Protein AF-A0A9P6X8X9-F1 (afdb_monomer_lite)

Secondary structure (DSSP, 8-state):
-PPP----------HHHHTEE---HHHHHHHT-SSPBPTTSSBPEEEEETTTEEEEE-THHHHHHH-TT----EE---EEEHHHHHHHHHHHHHSTTPPEETT-HHHHH-HHHHHHHHHHTT---SS----SS--B-TTSSB-EEEEETTEEEEE-TTSS-TT-SSPP--EEEGGG--EEPPSS-SS-EE-HHHHHHHHHHHHHHHGGGS-------------------------------TTSSHHHHTTS--

Sequence (254 aa):
MCHYLNIAQYKKYSLSERNTHKPTKVELDLALSQPALCFCKKPAHVAFTHEYGPILECGNYQMEAEDPTLQINYICGFHMHMHSWGKLKAKLMEKKGVRIATDHRELRACPLYNLSFCAMFSVTNIYAKRSLTVPTCFCKRPVILKDQGGTLEFVCMNCDVEGAKPKCSWNLPVAEVAFPRPVTRLHRLVSLEEYLKVKQDKLNYIKPQTVLTPSIDIQRNDSQMIFDSSDSRSSEAVLTNDMFIEEQNSELTK

Radius of gyration: 25.53 Å; chains: 1; bounding box: 77×74×59 Å

Organism: Rhizopus oryzae (NCBI:txid64495)

pLDDT: mean 78.87, std 22.02, range [33.0, 97.31]

Structure (mmCIF, N/CA/C/O backbone):
data_AF-A0A9P6X8X9-F1
#
_entry.id   AF-A0A9P6X8X9-F1
#
loop_
_atom_site.group_PDB
_atom_site.id
_atom_site.type_symbol
_atom_site.label_atom_id
_atom_site.label_alt_id
_atom_site.label_comp_id
_atom_site.label_asym_id
_atom_site.label_entity_id
_atom_site.label_seq_id
_atom_site.pdbx_PDB_ins_code
_atom_site.Cartn_x
_atom_site.Cartn_y
_atom_site.Cartn_z
_atom_site.occupancy
_atom_site.B_iso_or_equiv
_atom_site.auth_seq_id
_atom_site.auth_comp_id
_atom_site.auth_asym_id
_atom_site.auth_atom_id
_atom_site.pdbx_PDB_model_num
ATOM 1 N N . MET A 1 1 ? 1.350 -50.224 -26.458 1.00 37.22 1 MET A N 1
ATOM 2 C CA . MET A 1 1 ? 1.363 -50.424 -24.993 1.00 37.22 1 MET A CA 1
ATOM 3 C C . MET A 1 1 ? 1.218 -49.065 -24.329 1.00 37.22 1 MET A C 1
ATOM 5 O O . MET A 1 1 ? 2.171 -48.301 -24.304 1.00 37.22 1 MET A O 1
ATOM 9 N N . CYS A 1 2 ? 0.005 -48.728 -23.890 1.00 33.00 2 CYS A N 1
ATOM 10 C CA . CYS A 1 2 ? -0.280 -47.519 -23.118 1.00 33.00 2 CYS A CA 1
ATOM 11 C C . CYS A 1 2 ? -0.038 -47.816 -21.636 1.00 33.00 2 CYS A C 1
ATOM 13 O O . CYS A 1 2 ? -0.720 -48.670 -21.073 1.00 33.00 2 CYS A O 1
ATOM 15 N N . HIS A 1 3 ? 0.912 -47.121 -21.011 1.00 35.62 3 HIS A N 1
ATOM 16 C CA . HIS A 1 3 ? 1.081 -47.172 -19.563 1.00 35.62 3 HIS A CA 1
ATOM 17 C C . HIS A 1 3 ? 0.108 -46.206 -18.885 1.00 35.62 3 HIS A C 1
ATOM 19 O O . HIS A 1 3 ? 0.148 -44.993 -19.084 1.00 35.62 3 HIS A O 1
ATOM 25 N N . TYR A 1 4 ? -0.780 -46.801 -18.097 1.00 38.34 4 TYR A N 1
ATOM 26 C CA . TYR A 1 4 ? -1.679 -46.160 -17.153 1.00 38.34 4 TYR A CA 1
ATOM 27 C C . TYR A 1 4 ? -0.916 -45.711 -15.889 1.00 38.34 4 TYR A C 1
ATOM 29 O O . TYR A 1 4 ? -0.078 -46.444 -15.373 1.00 38.34 4 TYR A O 1
ATOM 37 N N . LEU A 1 5 ? -1.347 -44.556 -15.371 1.00 39.09 5 LEU A N 1
ATOM 38 C CA . LEU A 1 5 ? -1.442 -44.163 -13.956 1.00 39.09 5 LEU A CA 1
ATOM 39 C C . LEU A 1 5 ? -0.160 -43.853 -13.171 1.00 39.09 5 LEU A C 1
ATOM 41 O O . LEU A 1 5 ? 0.535 -44.729 -12.672 1.00 39.09 5 LEU A O 1
ATOM 45 N N . ASN A 1 6 ? -0.021 -42.567 -12.847 1.00 35.22 6 ASN A N 1
ATOM 46 C CA . ASN A 1 6 ? 0.408 -42.154 -11.516 1.00 35.22 6 ASN A CA 1
ATOM 47 C C . ASN A 1 6 ? -0.589 -41.098 -11.007 1.00 35.22 6 ASN A C 1
ATOM 49 O O . ASN A 1 6 ? -0.484 -39.912 -11.314 1.00 35.22 6 ASN A O 1
ATOM 53 N N . ILE A 1 7 ? -1.634 -41.552 -10.305 1.00 40.59 7 ILE A N 1
ATOM 54 C CA . ILE A 1 7 ? -2.574 -40.672 -9.602 1.00 40.59 7 ILE A CA 1
ATOM 55 C C . ILE A 1 7 ? -1.843 -40.168 -8.361 1.00 40.59 7 ILE A C 1
ATOM 57 O O . ILE A 1 7 ? -1.703 -40.880 -7.367 1.00 40.59 7 ILE A O 1
ATOM 61 N N . ALA A 1 8 ? -1.355 -38.933 -8.438 1.00 42.81 8 ALA A N 1
ATOM 62 C CA . ALA A 1 8 ? -0.819 -38.224 -7.292 1.00 42.81 8 ALA A CA 1
ATOM 63 C C . ALA A 1 8 ? -1.906 -38.100 -6.212 1.00 42.81 8 ALA A C 1
ATOM 65 O 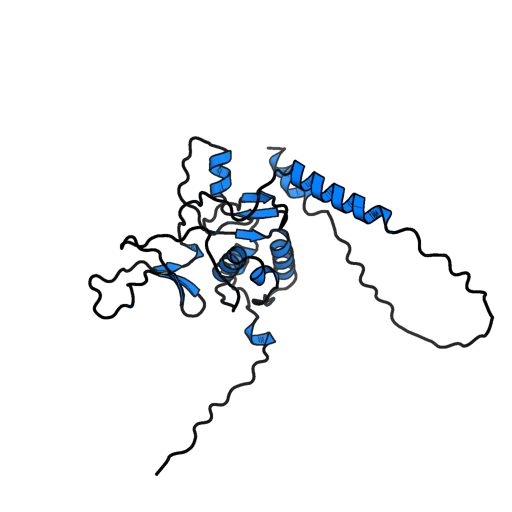O . ALA A 1 8 ? -3.016 -37.626 -6.466 1.00 42.81 8 ALA A O 1
ATOM 66 N N . GLN A 1 9 ? -1.569 -38.526 -4.995 1.00 37.47 9 GLN A N 1
ATOM 67 C CA . GLN A 1 9 ? -2.358 -38.311 -3.788 1.00 37.47 9 GLN A CA 1
ATOM 68 C C . GLN A 1 9 ? -2.534 -36.805 -3.540 1.00 37.47 9 GLN A C 1
ATOM 70 O O . GLN A 1 9 ? -1.728 -36.165 -2.864 1.00 37.47 9 GLN A O 1
ATOM 75 N N . TYR A 1 10 ? -3.611 -36.218 -4.060 1.00 42.66 10 TYR A N 1
ATOM 76 C CA . TYR A 1 10 ? -4.051 -34.892 -3.643 1.00 42.66 10 TYR A CA 1
ATOM 77 C C . TYR A 1 10 ? -4.574 -34.987 -2.206 1.00 42.66 10 TYR A C 1
ATOM 79 O O . TYR A 1 10 ? -5.730 -35.343 -1.968 1.00 42.66 10 TYR A O 1
ATOM 87 N N . LYS A 1 11 ? -3.723 -34.656 -1.227 1.00 45.41 11 LYS A N 1
ATOM 88 C CA . LYS A 1 11 ? -4.176 -34.321 0.128 1.00 45.41 11 LYS A CA 1
ATOM 89 C C . LYS A 1 11 ? -5.239 -33.226 0.006 1.00 45.41 11 LYS A C 1
ATOM 91 O O . LYS A 1 11 ? -4.939 -32.100 -0.394 1.00 45.41 11 LYS A O 1
ATOM 96 N N . LYS A 1 12 ? -6.492 -33.556 0.336 1.00 39.53 12 LYS A N 1
ATOM 97 C CA . LYS A 1 12 ? -7.589 -32.593 0.495 1.00 39.53 12 LYS A CA 1
ATOM 98 C C . LYS A 1 12 ? -7.304 -31.718 1.720 1.00 39.53 12 LYS A C 1
ATOM 100 O O . LYS A 1 12 ? -7.873 -31.932 2.781 1.00 39.53 12 LYS A O 1
ATOM 105 N N . TYR A 1 13 ? -6.424 -30.733 1.574 1.00 43.91 13 TYR A N 1
ATOM 106 C CA . TYR A 1 13 ? -6.390 -29.598 2.491 1.00 43.91 13 TYR A CA 1
ATOM 107 C C . TYR A 1 13 ? -7.695 -28.824 2.316 1.00 43.91 13 TYR A C 1
ATOM 109 O O . TYR A 1 13 ? -8.072 -28.497 1.175 1.00 43.91 13 TYR A O 1
ATOM 117 N N . SER A 1 14 ? -8.391 -28.566 3.424 1.00 49.91 14 SER A N 1
ATOM 118 C CA . SER A 1 14 ? -9.616 -27.771 3.407 1.00 49.91 14 SER A CA 1
ATOM 119 C C . SER A 1 14 ? -9.305 -26.389 2.818 1.00 49.91 14 SER A C 1
ATOM 121 O O . SER A 1 14 ? -8.206 -25.853 2.980 1.00 49.91 14 SER A O 1
ATOM 123 N N . LEU A 1 15 ? -10.254 -25.802 2.085 1.00 53.38 15 LEU A N 1
ATOM 124 C CA . LEU A 1 15 ? -10.092 -24.456 1.515 1.00 53.38 15 LEU A CA 1
ATOM 125 C C . LEU A 1 15 ? -9.739 -23.414 2.596 1.00 53.38 15 LEU A C 1
ATOM 127 O O . LEU A 1 15 ? -9.005 -22.473 2.312 1.00 53.38 15 LEU A O 1
ATOM 131 N N . SER A 1 16 ? -10.178 -23.628 3.843 1.00 52.34 16 SER A N 1
ATOM 132 C CA . SER A 1 16 ? -9.876 -22.746 4.974 1.00 52.34 16 SER A CA 1
ATOM 133 C C . SER A 1 16 ? -8.418 -22.811 5.438 1.00 52.34 16 SER A C 1
ATOM 135 O O . SER A 1 16 ? -7.910 -21.826 5.962 1.00 52.34 16 SER A O 1
ATOM 137 N N . GLU A 1 17 ? -7.711 -23.930 5.251 1.00 55.72 17 GLU A N 1
ATOM 138 C CA . GLU A 1 17 ? -6.287 -24.018 5.608 1.00 55.72 17 GLU A CA 1
ATOM 139 C C . GLU A 1 17 ? -5.384 -23.318 4.585 1.00 55.72 17 GLU A C 1
ATOM 141 O O . GLU A 1 17 ? -4.333 -22.799 4.959 1.00 55.72 17 GLU A O 1
ATOM 146 N N . ARG A 1 18 ? -5.814 -23.230 3.317 1.00 64.81 18 ARG A N 1
ATOM 147 C CA . ARG A 1 18 ? -5.045 -22.581 2.236 1.00 64.81 18 ARG A CA 1
ATOM 148 C C . ARG A 1 18 ? -5.017 -21.057 2.340 1.00 64.81 18 ARG A C 1
ATOM 150 O O . ARG A 1 18 ? -4.060 -20.442 1.888 1.00 64.81 18 ARG A O 1
ATOM 157 N N . ASN A 1 19 ? -6.033 -20.459 2.959 1.00 81.31 19 ASN A N 1
ATOM 158 C CA . ASN A 1 19 ? -6.214 -19.004 2.998 1.00 81.31 19 ASN A CA 1
ATOM 159 C C . ASN A 1 19 ? -5.788 -18.384 4.332 1.00 81.31 19 ASN A C 1
ATOM 161 O O . ASN A 1 19 ? -6.298 -17.336 4.729 1.00 81.31 19 ASN A O 1
ATOM 165 N N . THR A 1 20 ? -4.898 -19.045 5.075 1.00 88.81 20 THR A N 1
ATOM 166 C CA . THR A 1 20 ? -4.457 -18.524 6.368 1.00 88.81 20 THR A CA 1
ATOM 167 C C . THR A 1 20 ? -2.947 -18.537 6.516 1.00 88.81 20 THR A C 1
ATOM 169 O O . THR A 1 20 ? -2.297 -19.561 6.311 1.00 88.81 20 THR A O 1
ATOM 172 N N . HIS A 1 21 ? -2.398 -17.405 6.947 1.00 92.06 21 HIS A N 1
ATOM 173 C CA . HIS A 1 21 ? -0.967 -17.212 7.167 1.00 92.06 21 HIS A CA 1
ATOM 174 C C . HIS A 1 21 ? -0.660 -17.078 8.648 1.00 92.06 21 HIS A C 1
ATOM 176 O O . HIS A 1 21 ? -1.441 -16.477 9.382 1.00 92.06 21 HIS A O 1
ATOM 182 N N . LYS A 1 22 ? 0.466 -17.627 9.097 1.00 93.44 22 LYS A N 1
ATOM 183 C CA . LYS A 1 22 ? 0.961 -17.420 10.459 1.00 93.44 22 LYS A CA 1
ATOM 184 C C . LYS A 1 22 ? 2.093 -16.393 10.386 1.00 93.44 22 LYS A C 1
ATOM 186 O O . LYS A 1 22 ? 3.165 -16.768 9.914 1.00 93.44 22 LYS A O 1
ATOM 191 N N . PRO A 1 23 ? 1.882 -15.152 10.863 1.00 93.62 23 PRO A N 1
ATOM 192 C CA . PRO A 1 23 ? 2.897 -14.115 10.766 1.00 93.62 23 PRO A CA 1
ATOM 193 C C . PRO A 1 23 ? 4.206 -14.506 11.452 1.00 93.62 23 PRO A C 1
ATOM 195 O O . PRO A 1 23 ? 4.204 -15.099 12.539 1.00 93.62 23 PRO A O 1
ATOM 198 N N . THR A 1 24 ? 5.325 -14.156 10.827 1.00 93.75 24 THR A N 1
ATOM 199 C CA . THR A 1 24 ? 6.651 -14.266 11.444 1.00 93.75 24 THR A CA 1
ATOM 200 C C . THR A 1 24 ? 6.843 -13.181 12.506 1.00 93.75 24 THR A C 1
ATOM 202 O O . THR A 1 24 ? 6.084 -12.215 12.576 1.00 93.75 24 THR A O 1
ATOM 205 N N . LYS A 1 25 ? 7.884 -13.303 13.340 1.00 92.62 25 LYS A N 1
ATOM 206 C CA . LYS A 1 25 ? 8.210 -12.262 14.328 1.00 92.62 25 LYS A CA 1
ATOM 207 C C . LYS A 1 25 ? 8.465 -10.904 13.661 1.00 92.62 25 LYS A C 1
ATOM 209 O O . LYS A 1 25 ? 7.940 -9.906 14.125 1.00 92.62 25 LYS A O 1
ATOM 214 N N . VAL A 1 26 ? 9.201 -10.884 12.550 1.00 91.50 26 VAL A N 1
ATOM 215 C CA . VAL A 1 26 ? 9.519 -9.650 11.811 1.00 91.50 26 VAL A CA 1
ATOM 216 C C . VAL A 1 26 ? 8.251 -8.987 11.270 1.00 91.50 26 VAL A C 1
ATOM 218 O O . VAL A 1 26 ? 8.093 -7.772 11.364 1.00 91.50 26 VAL A O 1
ATOM 221 N N . GLU A 1 27 ? 7.323 -9.788 10.744 1.00 93.31 27 GLU A N 1
ATOM 222 C CA . GLU A 1 27 ? 6.031 -9.297 10.259 1.00 93.31 27 GLU A CA 1
ATOM 223 C C . GLU A 1 27 ? 5.179 -8.746 11.403 1.00 93.31 27 GLU A C 1
ATOM 225 O O . GLU A 1 27 ? 4.554 -7.703 11.240 1.00 93.31 27 GLU A O 1
ATOM 230 N N . LEU A 1 28 ? 5.180 -9.402 12.569 1.00 92.88 28 LEU A N 1
ATOM 231 C CA . LEU A 1 28 ? 4.488 -8.914 13.764 1.00 92.88 28 LEU A CA 1
ATOM 232 C C . LEU A 1 28 ? 5.099 -7.619 14.296 1.00 92.88 28 LEU A C 1
ATOM 234 O O . LEU A 1 28 ? 4.348 -6.701 14.602 1.00 92.88 28 LEU A O 1
ATOM 238 N N . ASP A 1 29 ? 6.425 -7.519 14.376 1.00 91.94 29 ASP A N 1
ATOM 239 C CA . ASP A 1 29 ? 7.114 -6.325 14.876 1.00 91.94 29 ASP A CA 1
ATOM 240 C C . ASP A 1 29 ? 6.788 -5.101 13.999 1.00 91.94 29 ASP A C 1
ATOM 242 O O . ASP A 1 29 ? 6.517 -4.014 14.509 1.00 91.94 29 ASP A O 1
ATOM 246 N N . LEU A 1 30 ? 6.726 -5.287 12.674 1.00 90.19 30 LEU A N 1
ATOM 247 C CA . LEU A 1 30 ? 6.279 -4.246 11.747 1.00 90.19 30 LEU A CA 1
ATOM 248 C C . LEU A 1 30 ? 4.774 -3.972 11.875 1.00 90.19 30 LEU A C 1
ATOM 250 O O . LEU A 1 30 ? 4.356 -2.818 11.945 1.00 90.19 30 LEU A O 1
ATOM 254 N N . ALA A 1 31 ? 3.954 -5.023 11.904 1.00 91.38 31 ALA A N 1
ATOM 255 C CA . ALA A 1 31 ? 2.503 -4.905 11.944 1.00 91.38 31 ALA A CA 1
ATOM 256 C C . ALA A 1 31 ? 1.997 -4.267 13.242 1.00 91.38 31 ALA A C 1
ATOM 258 O O . ALA A 1 31 ? 0.974 -3.591 13.228 1.00 91.38 31 ALA A O 1
ATOM 259 N N . LEU A 1 32 ? 2.680 -4.482 14.364 1.00 93.25 32 LEU A N 1
ATOM 260 C CA . LEU A 1 32 ? 2.267 -4.043 15.696 1.00 93.25 32 LEU A CA 1
ATOM 261 C C . LEU A 1 32 ? 2.971 -2.764 16.160 1.00 93.25 32 LEU A C 1
ATOM 263 O O . LEU A 1 32 ? 2.706 -2.317 17.274 1.00 93.25 32 LEU A O 1
ATOM 267 N N . SER A 1 33 ? 3.798 -2.140 15.316 1.00 93.81 33 SER A N 1
ATOM 268 C CA . SER A 1 33 ? 4.506 -0.908 15.666 1.00 93.81 33 SER A CA 1
ATOM 269 C C . SER A 1 33 ? 3.547 0.212 16.101 1.00 93.81 33 SER A C 1
ATOM 271 O O . SER A 1 33 ? 2.430 0.344 15.571 1.00 93.81 33 SER A O 1
ATOM 273 N N . GLN A 1 34 ? 4.003 1.027 17.055 1.00 92.31 34 GLN A N 1
ATOM 274 C CA . GLN A 1 34 ? 3.344 2.256 17.499 1.00 92.31 34 GLN A CA 1
ATOM 275 C C . GLN A 1 34 ? 4.367 3.412 17.495 1.00 92.31 34 GLN A C 1
ATOM 277 O O . GLN A 1 34 ? 5.360 3.320 18.219 1.00 92.31 34 GLN A O 1
ATOM 282 N N . PRO A 1 35 ? 4.181 4.452 16.655 1.00 92.81 35 PRO A N 1
ATOM 283 C CA . PRO A 1 35 ? 3.120 4.583 15.649 1.00 92.81 35 PRO A CA 1
ATOM 284 C C . PRO A 1 35 ? 3.226 3.512 14.544 1.00 92.81 35 PRO A C 1
ATOM 286 O O . PRO A 1 35 ? 4.235 2.811 14.406 1.00 92.81 35 PRO A O 1
ATOM 289 N N . ALA A 1 36 ? 2.166 3.349 13.747 1.00 94.75 36 ALA A N 1
ATOM 290 C CA . ALA A 1 36 ? 2.220 2.474 12.574 1.00 94.75 36 ALA A CA 1
ATOM 291 C C . ALA A 1 36 ? 3.305 2.973 11.606 1.00 94.75 36 ALA A C 1
ATOM 293 O O . ALA A 1 36 ? 3.340 4.160 11.295 1.00 94.75 36 ALA A O 1
ATOM 294 N N . LEU A 1 37 ? 4.183 2.089 11.130 1.00 95.19 37 LEU A N 1
ATOM 295 C CA . LEU A 1 37 ? 5.265 2.458 10.214 1.00 95.19 37 LEU A CA 1
ATOM 296 C C . LEU A 1 37 ? 4.929 2.084 8.763 1.00 95.19 37 LEU A C 1
ATOM 298 O O . LEU A 1 37 ? 4.438 0.989 8.487 1.00 95.19 37 LEU A O 1
ATOM 302 N N . CYS A 1 38 ? 5.246 2.981 7.825 1.00 95.69 38 CYS A N 1
ATOM 303 C CA . CYS A 1 38 ? 5.256 2.684 6.390 1.00 95.69 38 CYS A CA 1
ATOM 304 C C . CYS A 1 38 ? 6.392 1.706 6.038 1.00 95.69 38 CYS A C 1
ATOM 306 O O . CYS A 1 38 ? 7.324 1.492 6.819 1.00 95.69 38 CYS A O 1
ATOM 308 N N . PHE A 1 39 ? 6.418 1.202 4.800 1.00 95.81 39 PHE A N 1
ATOM 309 C CA . PHE A 1 39 ? 7.563 0.414 4.321 1.00 95.81 39 PHE A CA 1
ATOM 310 C C . PHE A 1 39 ? 8.886 1.198 4.330 1.00 95.81 39 PHE A C 1
ATOM 312 O O . PHE A 1 39 ? 9.941 0.629 4.596 1.00 95.81 39 PHE A O 1
ATOM 319 N N . CYS A 1 40 ? 8.810 2.524 4.188 1.00 94.75 40 CYS A N 1
ATOM 320 C CA . CYS A 1 40 ? 9.919 3.460 4.366 1.00 94.75 40 CYS A CA 1
ATOM 321 C C . CYS A 1 40 ? 10.408 3.652 5.816 1.00 94.75 40 CYS A C 1
ATOM 323 O O . CYS A 1 40 ? 11.258 4.508 6.049 1.00 94.75 40 CYS A O 1
ATOM 325 N N . LYS A 1 41 ? 9.856 2.914 6.791 1.00 94.12 41 LYS A N 1
ATOM 326 C CA . LYS A 1 41 ? 10.184 2.986 8.230 1.00 94.12 41 LYS A CA 1
ATOM 327 C C . LYS A 1 41 ? 9.916 4.337 8.906 1.00 94.12 41 LYS A C 1
ATOM 329 O O . LYS A 1 41 ? 10.317 4.541 10.044 1.00 94.12 41 LYS A O 1
ATOM 334 N N . LYS A 1 42 ? 9.200 5.238 8.234 1.00 93.69 42 LYS A N 1
ATOM 335 C CA . LYS A 1 42 ? 8.645 6.465 8.816 1.00 93.69 42 LYS A CA 1
ATOM 336 C C . LYS A 1 42 ? 7.256 6.199 9.405 1.00 93.69 42 LYS A C 1
ATOM 338 O O . LYS A 1 42 ? 6.589 5.269 8.936 1.00 93.69 42 LYS A O 1
ATOM 343 N N . PRO A 1 43 ? 6.790 7.012 10.366 1.00 95.44 43 PRO A N 1
ATOM 344 C CA . PRO A 1 43 ? 5.392 7.005 10.781 1.00 95.44 43 PRO A CA 1
ATOM 345 C C . PRO A 1 43 ? 4.460 7.118 9.571 1.00 95.44 43 PRO A C 1
ATOM 347 O O . PRO A 1 43 ? 4.729 7.871 8.634 1.00 95.44 43 PRO A O 1
ATOM 350 N N . ALA A 1 44 ? 3.408 6.308 9.541 1.00 96.00 44 ALA A N 1
ATOM 351 C CA . ALA A 1 44 ? 2.401 6.366 8.496 1.00 96.00 44 ALA A CA 1
ATOM 352 C C . ALA A 1 44 ? 1.565 7.640 8.657 1.00 96.00 44 ALA A C 1
ATOM 354 O O . ALA A 1 44 ? 1.145 7.978 9.760 1.00 96.00 44 ALA A O 1
ATOM 355 N N . HIS A 1 45 ? 1.307 8.322 7.545 1.00 94.06 45 HIS A N 1
ATOM 356 C CA . HIS A 1 45 ? 0.475 9.519 7.534 1.00 94.06 45 HIS A CA 1
ATOM 357 C C . HIS A 1 45 ? -1.001 9.123 7.603 1.00 94.06 45 HIS A C 1
ATOM 359 O O . HIS A 1 45 ? -1.445 8.266 6.834 1.00 94.06 45 HIS A O 1
ATOM 365 N N . VAL A 1 46 ? -1.761 9.754 8.498 1.00 95.12 46 VAL A N 1
ATOM 366 C CA . VAL A 1 46 ? -3.212 9.571 8.582 1.00 95.12 46 VAL A CA 1
ATOM 367 C C . VAL A 1 46 ? -3.894 10.553 7.638 1.00 95.12 46 VAL A C 1
ATOM 369 O O . VAL A 1 46 ? -3.743 11.762 7.784 1.00 95.12 46 VAL A O 1
ATOM 372 N N . ALA A 1 47 ? -4.693 10.031 6.713 1.00 93.94 47 ALA A N 1
ATOM 373 C CA . ALA A 1 47 ? -5.559 10.833 5.858 1.00 93.94 47 ALA A CA 1
ATOM 374 C C . ALA A 1 47 ? -7.018 10.389 6.017 1.00 93.94 47 ALA A C 1
ATOM 376 O O . ALA A 1 47 ? -7.294 9.232 6.343 1.00 93.94 47 ALA A O 1
ATOM 377 N N . PHE A 1 48 ? -7.966 11.296 5.785 1.00 94.94 48 PHE A N 1
ATOM 378 C CA . PHE A 1 48 ? -9.394 11.017 5.942 1.00 94.94 48 PHE A CA 1
ATOM 379 C C . PHE A 1 48 ? -10.084 10.953 4.587 1.00 94.94 48 PHE A C 1
ATOM 381 O O . PHE A 1 48 ? -9.825 11.764 3.701 1.00 94.94 48 PHE A O 1
ATOM 388 N N . THR A 1 49 ? -10.966 9.970 4.436 1.00 93.94 49 THR A N 1
ATOM 389 C CA . THR A 1 49 ? -11.746 9.723 3.219 1.00 93.94 49 THR A CA 1
ATOM 390 C C . THR A 1 49 ? -13.205 9.501 3.589 1.00 93.94 49 THR A C 1
ATOM 392 O O . THR A 1 49 ? -13.505 8.997 4.676 1.00 93.94 49 THR A O 1
ATOM 395 N N . HIS A 1 50 ? -14.130 9.831 2.690 1.00 89.12 50 HIS A N 1
ATOM 396 C CA . HIS A 1 50 ? -15.551 9.531 2.907 1.00 89.12 50 HIS A CA 1
ATOM 397 C C . HIS A 1 50 ? -15.860 8.047 2.700 1.00 89.12 50 HIS A C 1
ATOM 399 O O . HIS A 1 50 ? -16.768 7.504 3.331 1.00 89.12 50 HIS A O 1
ATOM 405 N N . GLU A 1 51 ? -15.105 7.398 1.816 1.00 89.06 51 GLU A N 1
ATOM 406 C CA . GLU A 1 51 ? -15.327 6.037 1.341 1.00 89.06 51 GLU A CA 1
ATOM 407 C C . GLU A 1 51 ? -14.867 4.986 2.356 1.00 89.06 51 GLU A C 1
ATOM 409 O O . GLU A 1 51 ? -15.571 4.006 2.596 1.00 89.06 51 GLU A O 1
ATOM 414 N N . TYR A 1 52 ? -13.700 5.198 2.972 1.00 89.38 52 TYR A N 1
ATOM 415 C CA . TYR A 1 52 ? -13.063 4.227 3.868 1.00 89.38 52 TYR A CA 1
ATOM 416 C C . TYR A 1 52 ? -12.805 4.777 5.276 1.00 89.38 52 TYR A C 1
ATOM 418 O O . TYR A 1 52 ? -12.303 4.055 6.142 1.00 89.38 52 TYR A O 1
ATOM 426 N N . GLY A 1 53 ? -13.164 6.039 5.529 1.00 93.38 53 GLY A N 1
ATOM 427 C CA . GLY A 1 53 ? -12.818 6.737 6.760 1.00 93.38 53 GLY A CA 1
ATOM 428 C C . GLY A 1 53 ? -11.314 7.031 6.824 1.00 93.38 53 GLY A C 1
ATOM 429 O O . GLY A 1 53 ? -10.717 7.356 5.792 1.00 93.38 53 GLY A O 1
ATOM 430 N N . PRO A 1 54 ? -10.685 6.943 8.010 1.00 96.00 54 PRO A N 1
ATOM 431 C CA . PRO A 1 54 ? -9.250 7.140 8.142 1.00 96.00 54 PRO A CA 1
ATOM 432 C C . PRO A 1 54 ? -8.463 6.025 7.443 1.00 96.00 54 PRO A C 1
ATOM 434 O O . PRO A 1 54 ? -8.722 4.827 7.624 1.00 96.00 54 PRO A O 1
ATOM 437 N N . ILE A 1 55 ? -7.464 6.434 6.674 1.00 96.31 55 ILE A N 1
ATOM 438 C CA . ILE A 1 55 ? -6.496 5.582 5.989 1.00 96.31 55 ILE A CA 1
ATOM 439 C C . ILE A 1 55 ? -5.081 5.930 6.456 1.00 96.31 55 ILE A C 1
ATOM 441 O O . ILE A 1 55 ? -4.814 7.048 6.890 1.00 96.31 55 ILE A O 1
ATOM 445 N N . LEU A 1 56 ? -4.184 4.954 6.365 1.00 96.19 56 LEU A N 1
ATOM 446 C CA . LEU A 1 56 ? -2.762 5.101 6.648 1.00 96.19 56 LEU A CA 1
ATOM 447 C C . LEU A 1 56 ? -1.993 5.042 5.329 1.00 96.19 56 LEU A C 1
ATOM 449 O O . LEU A 1 56 ? -2.067 4.037 4.621 1.00 96.19 56 LEU A O 1
ATOM 453 N N . GLU A 1 57 ? -1.243 6.092 5.020 1.00 94.94 57 GLU A N 1
ATOM 454 C CA . GLU A 1 57 ? -0.421 6.209 3.816 1.00 94.94 57 GLU A CA 1
ATOM 455 C C . GLU A 1 57 ? 1.069 6.395 4.165 1.00 94.94 57 GLU A C 1
ATOM 457 O O . GLU A 1 57 ? 1.483 6.431 5.326 1.00 94.94 57 GLU A O 1
ATOM 462 N N . CYS A 1 58 ? 1.922 6.493 3.145 1.00 95.12 58 CYS A N 1
ATOM 463 C CA . CYS A 1 58 ? 3.343 6.778 3.328 1.00 95.12 58 CYS A CA 1
ATOM 464 C C . CYS A 1 58 ? 3.571 8.116 4.064 1.00 95.12 58 CYS A C 1
ATOM 466 O O . CYS A 1 58 ? 3.089 9.154 3.616 1.00 95.12 58 CYS A O 1
ATOM 468 N N . GLY A 1 59 ? 4.389 8.109 5.126 1.00 90.06 59 GLY A N 1
ATOM 469 C CA . GLY A 1 59 ? 4.718 9.304 5.925 1.00 90.06 59 GLY A CA 1
ATOM 470 C C . GLY A 1 59 ? 5.336 10.468 5.149 1.00 90.06 59 GLY A C 1
ATOM 471 O O . GLY A 1 59 ? 5.231 11.620 5.551 1.00 90.06 59 GLY A O 1
ATOM 472 N N . ASN A 1 60 ? 5.921 10.199 3.981 1.00 90.19 60 ASN A N 1
ATOM 473 C CA . ASN A 1 60 ? 6.411 11.246 3.086 1.00 90.19 60 ASN A CA 1
ATOM 474 C C . ASN A 1 60 ? 5.306 12.203 2.602 1.00 90.19 60 ASN A C 1
ATOM 476 O O . ASN A 1 60 ? 5.625 13.300 2.164 1.00 90.19 60 ASN A O 1
ATOM 480 N N . TYR A 1 61 ? 4.025 11.827 2.663 1.00 84.56 61 TYR A N 1
ATOM 481 C CA . TYR A 1 61 ? 2.947 12.764 2.348 1.00 84.56 61 TYR A CA 1
ATOM 482 C C . TYR A 1 61 ? 2.826 13.905 3.359 1.00 84.56 61 TYR A C 1
ATOM 484 O O . TYR A 1 61 ? 2.502 15.015 2.949 1.00 84.56 61 TYR A O 1
ATOM 492 N N . GLN A 1 62 ? 3.127 13.643 4.631 1.00 81.62 62 GLN A N 1
ATO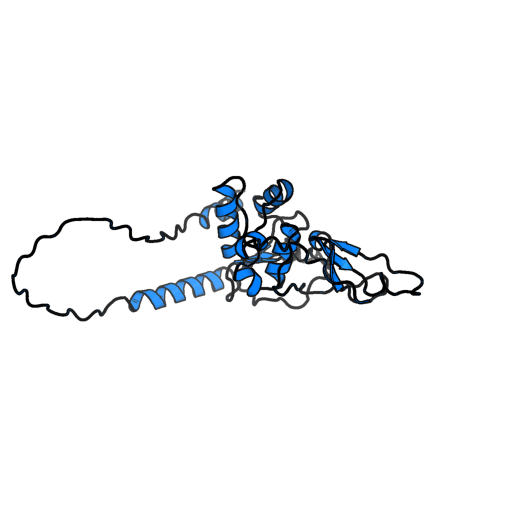M 493 C CA . GLN A 1 62 ? 3.049 14.628 5.707 1.00 81.62 62 GLN A CA 1
ATOM 494 C C . GLN A 1 62 ? 4.186 15.650 5.643 1.00 81.62 62 GLN A C 1
ATOM 496 O O . GLN A 1 62 ? 3.945 16.841 5.784 1.00 81.62 62 GLN A O 1
ATOM 501 N N . MET A 1 63 ? 5.408 15.200 5.349 1.00 80.00 63 MET A N 1
ATOM 502 C CA . MET A 1 63 ? 6.590 16.071 5.368 1.00 80.00 63 MET A CA 1
ATOM 503 C C . MET A 1 63 ? 6.498 17.264 4.398 1.00 80.00 63 MET A C 1
ATOM 505 O O . MET A 1 63 ? 7.018 18.324 4.705 1.00 80.00 63 MET A O 1
ATOM 509 N N . GLU A 1 64 ? 5.841 17.121 3.242 1.00 70.75 64 GLU A N 1
ATOM 510 C CA . GLU A 1 64 ? 5.632 18.257 2.320 1.00 70.75 64 GLU A CA 1
ATOM 511 C C . GLU A 1 64 ? 4.560 19.234 2.830 1.00 70.75 64 GLU A C 1
ATOM 513 O O . GLU A 1 64 ? 4.616 20.422 2.530 1.00 70.75 64 GLU A O 1
ATOM 518 N N . ALA A 1 65 ? 3.575 18.748 3.593 1.00 75.88 65 ALA A N 1
ATOM 519 C CA . ALA A 1 65 ? 2.583 19.622 4.211 1.00 75.88 65 ALA A CA 1
ATOM 520 C C . ALA A 1 65 ? 3.207 20.463 5.338 1.00 75.88 65 ALA A C 1
ATOM 522 O O . ALA A 1 65 ? 2.821 21.613 5.525 1.00 75.88 65 ALA A O 1
ATOM 523 N N . GLU A 1 66 ? 4.171 19.890 6.062 1.00 84.56 66 GLU A N 1
ATOM 524 C CA . GLU A 1 66 ? 4.917 20.560 7.133 1.00 84.56 66 GLU A CA 1
ATOM 525 C C . GLU A 1 66 ? 5.996 21.505 6.590 1.00 84.56 66 GLU A C 1
ATOM 527 O O . GLU A 1 66 ? 6.168 22.605 7.112 1.00 84.56 66 GLU A O 1
ATOM 532 N N . ASP A 1 67 ? 6.692 21.104 5.524 1.00 83.69 67 ASP A N 1
ATOM 533 C CA . ASP A 1 67 ? 7.703 21.916 4.853 1.00 83.69 67 ASP A CA 1
ATOM 534 C C . ASP A 1 67 ? 7.462 21.940 3.332 1.00 83.69 67 ASP A C 1
ATOM 536 O O . ASP A 1 67 ? 7.928 21.058 2.599 1.00 83.69 67 ASP A O 1
ATOM 540 N N . PRO A 1 68 ? 6.780 22.985 2.828 1.00 79.88 68 PRO A N 1
ATOM 541 C CA . PRO A 1 68 ? 6.511 23.151 1.402 1.00 79.88 68 PRO A CA 1
ATOM 542 C C . PRO A 1 68 ? 7.767 23.306 0.534 1.00 79.88 68 PRO A C 1
ATOM 544 O O . PRO A 1 68 ? 7.674 23.238 -0.693 1.00 79.88 68 PRO A O 1
ATOM 547 N N . THR A 1 69 ? 8.942 23.543 1.130 1.00 85.00 69 THR A N 1
ATOM 548 C CA . THR A 1 69 ? 10.205 23.616 0.385 1.00 85.00 69 THR A CA 1
ATOM 549 C C . THR A 1 69 ? 10.736 22.228 0.016 1.00 85.00 69 THR A C 1
ATOM 551 O O . THR A 1 69 ? 11.512 22.094 -0.937 1.00 85.00 69 THR A O 1
ATOM 554 N N . LEU A 1 70 ? 10.277 21.173 0.703 1.00 84.88 70 LEU A N 1
ATOM 555 C CA . LEU A 1 70 ? 10.649 19.790 0.419 1.00 84.88 70 LEU A CA 1
ATOM 556 C C . LEU A 1 70 ? 9.875 19.237 -0.782 1.00 84.88 70 LEU A C 1
ATOM 558 O O . LEU A 1 70 ? 8.722 18.826 -0.682 1.00 84.88 70 LEU A O 1
ATOM 562 N N . GLN A 1 71 ? 10.558 19.106 -1.920 1.00 84.69 71 GLN A N 1
ATOM 563 C CA . GLN A 1 71 ? 10.008 18.427 -3.096 1.00 84.69 71 GLN A CA 1
ATOM 564 C C . GLN A 1 71 ? 10.174 16.909 -2.991 1.00 84.69 71 GLN A C 1
ATOM 566 O O . GLN A 1 71 ? 11.182 16.327 -3.408 1.00 84.69 71 GLN A O 1
ATOM 571 N N . ILE A 1 72 ? 9.165 16.239 -2.434 1.00 87.56 72 ILE A N 1
ATOM 572 C CA . ILE A 1 72 ? 9.195 14.783 -2.296 1.00 87.56 72 ILE A CA 1
ATOM 573 C C . ILE A 1 72 ? 8.648 14.123 -3.555 1.00 87.56 72 ILE A C 1
ATOM 575 O O . ILE A 1 72 ? 7.440 14.053 -3.779 1.00 87.56 72 ILE A O 1
ATOM 579 N N . ASN A 1 73 ? 9.565 13.560 -4.339 1.00 91.69 73 ASN A N 1
ATOM 580 C CA . ASN A 1 73 ? 9.254 12.926 -5.619 1.00 91.69 73 ASN A CA 1
ATOM 581 C C . ASN A 1 73 ? 8.867 11.442 -5.507 1.00 91.69 73 ASN A C 1
ATOM 583 O O . ASN A 1 73 ? 8.324 10.884 -6.461 1.00 91.69 73 ASN A O 1
ATOM 587 N N . TYR A 1 74 ? 9.136 10.796 -4.364 1.00 94.06 74 TYR A N 1
ATOM 588 C CA . TYR A 1 74 ? 8.962 9.350 -4.195 1.00 94.06 74 TYR A CA 1
ATOM 589 C C . TYR A 1 74 ? 8.333 8.951 -2.851 1.00 94.06 74 TYR A C 1
ATOM 591 O O . TYR A 1 74 ? 8.555 9.579 -1.812 1.00 94.06 74 TYR A O 1
ATOM 599 N N . ILE A 1 75 ? 7.579 7.852 -2.872 1.00 94.94 75 ILE A N 1
ATOM 600 C CA . ILE A 1 75 ? 6.897 7.238 -1.722 1.00 94.94 75 ILE A CA 1
ATOM 601 C C . ILE A 1 75 ? 7.094 5.715 -1.729 1.00 94.94 75 ILE A C 1
ATOM 603 O O . ILE A 1 75 ? 7.440 5.141 -2.754 1.00 94.94 75 ILE A O 1
ATOM 607 N N . CYS A 1 76 ? 6.821 5.029 -0.618 1.00 95.06 76 CYS A N 1
ATOM 608 C CA . CYS A 1 76 ? 6.985 3.566 -0.533 1.00 95.06 76 CYS A CA 1
ATOM 609 C C . CYS A 1 76 ? 5.735 2.742 -0.905 1.00 95.06 76 CYS A C 1
ATOM 611 O O . CYS A 1 76 ? 5.720 1.535 -0.715 1.00 95.06 76 CYS A O 1
ATOM 613 N N . GLY A 1 77 ? 4.656 3.365 -1.392 1.00 93.56 77 GLY A N 1
ATOM 614 C CA . GLY A 1 77 ? 3.449 2.642 -1.832 1.00 93.56 77 GLY A CA 1
ATOM 615 C C . GLY A 1 77 ? 2.603 2.005 -0.718 1.00 93.56 77 GLY A C 1
ATOM 616 O O . GLY A 1 77 ? 1.653 1.288 -1.019 1.00 93.56 77 GLY A O 1
ATOM 617 N N . PHE A 1 78 ? 2.922 2.272 0.552 1.00 96.25 78 PHE A N 1
ATOM 618 C CA . PHE A 1 78 ? 2.150 1.821 1.710 1.00 96.25 78 PHE A CA 1
ATOM 619 C C . PHE A 1 78 ? 0.757 2.468 1.758 1.00 96.25 78 PHE A C 1
ATOM 621 O O . PHE A 1 78 ? 0.651 3.696 1.714 1.00 96.25 78 PHE A O 1
ATOM 628 N N . HIS A 1 79 ? -0.284 1.641 1.884 1.00 96.38 79 HIS A N 1
ATOM 629 C CA . HIS A 1 79 ? -1.686 2.053 2.001 1.00 96.38 79 HIS A CA 1
ATOM 630 C C . HIS A 1 79 ? -2.485 1.048 2.838 1.00 96.38 79 HIS A C 1
ATOM 632 O O . HIS A 1 79 ? -2.552 -0.133 2.492 1.00 96.38 79 HIS A O 1
ATOM 638 N N . MET A 1 80 ? -3.149 1.494 3.904 1.00 96.06 80 MET A N 1
ATOM 639 C CA . MET A 1 80 ? -4.016 0.646 4.732 1.00 96.06 80 MET A CA 1
ATOM 640 C C . MET A 1 80 ? -5.281 1.382 5.162 1.00 96.06 80 MET A C 1
ATOM 642 O O . MET A 1 80 ? -5.281 2.595 5.328 1.00 96.06 80 MET A O 1
ATOM 646 N N . HIS A 1 81 ? -6.368 0.649 5.395 1.00 96.12 81 HIS A N 1
ATOM 647 C CA . HIS A 1 81 ? -7.586 1.224 5.973 1.00 96.12 81 HIS A CA 1
ATOM 648 C C . HIS A 1 81 ? -7.526 1.088 7.492 1.00 96.12 81 HIS A C 1
ATOM 650 O O . HIS A 1 81 ? -7.468 -0.033 8.002 1.00 96.12 81 HIS A O 1
ATOM 656 N N . MET A 1 82 ? -7.536 2.206 8.221 1.00 95.44 82 MET A N 1
ATOM 657 C CA . MET A 1 82 ? -7.186 2.228 9.646 1.00 95.44 82 MET A CA 1
ATOM 658 C C . MET A 1 82 ? -8.143 1.381 10.496 1.00 95.44 82 MET A C 1
ATOM 660 O O . MET A 1 82 ? -7.691 0.646 11.367 1.00 95.44 82 MET A O 1
ATOM 664 N N . HIS A 1 83 ? -9.447 1.385 10.198 1.00 94.12 83 HIS A N 1
ATOM 665 C CA . HIS A 1 83 ? -10.427 0.554 10.914 1.00 94.12 83 HIS A CA 1
ATOM 666 C C . HIS A 1 83 ? -10.189 -0.949 10.711 1.00 94.12 83 HIS A C 1
ATOM 668 O O . HIS A 1 83 ? -10.182 -1.728 11.666 1.00 94.12 83 HIS A O 1
ATOM 674 N N . SER A 1 84 ? -9.998 -1.368 9.459 1.00 94.44 84 SER A N 1
ATOM 675 C CA . SER A 1 84 ? -9.739 -2.766 9.098 1.00 94.44 84 SER A CA 1
ATOM 676 C C . SER A 1 84 ? -8.406 -3.243 9.676 1.00 94.44 84 SER A C 1
ATOM 678 O O . SER A 1 84 ? -8.305 -4.359 10.186 1.00 94.44 84 SER A O 1
ATOM 680 N N . TRP A 1 85 ? -7.408 -2.360 9.674 1.00 94.62 85 TRP A N 1
ATOM 681 C CA . TRP A 1 85 ? -6.108 -2.608 10.271 1.00 94.62 85 TRP A CA 1
ATOM 682 C C . TRP A 1 85 ? -6.152 -2.698 11.795 1.00 94.62 85 TRP A C 1
ATOM 684 O O . TRP A 1 85 ? -5.581 -3.626 12.355 1.00 94.62 85 TRP A O 1
ATOM 694 N N . GLY A 1 86 ? -6.884 -1.806 12.466 1.00 94.31 86 GLY A N 1
ATOM 695 C CA . GLY A 1 86 ? -7.062 -1.830 13.919 1.00 94.31 86 GLY A CA 1
ATOM 696 C C . GLY A 1 86 ? -7.672 -3.145 14.406 1.00 94.31 86 GLY A C 1
ATOM 697 O O . GLY A 1 86 ? -7.158 -3.756 15.339 1.00 94.31 86 GLY A O 1
ATOM 698 N N . LYS A 1 87 ? -8.695 -3.655 13.706 1.00 93.69 87 LYS A N 1
ATOM 699 C CA . LYS A 1 87 ? -9.291 -4.973 13.997 1.00 93.69 87 LYS A CA 1
ATOM 700 C C . LYS A 1 87 ? -8.285 -6.113 13.849 1.00 93.69 87 LYS A C 1
ATOM 702 O O . LYS A 1 87 ? -8.271 -7.039 14.658 1.00 93.69 87 LYS A O 1
ATOM 707 N N . LEU A 1 88 ? -7.444 -6.055 12.816 1.00 93.12 88 LEU A N 1
ATOM 708 C CA . LEU A 1 88 ? -6.394 -7.046 12.608 1.00 93.12 88 LEU A CA 1
ATOM 709 C C . LEU A 1 88 ? -5.312 -6.954 13.695 1.00 93.12 88 LEU A C 1
ATOM 711 O O . LEU A 1 88 ? -4.959 -7.983 14.263 1.00 93.12 88 LEU A O 1
ATOM 715 N N . LYS A 1 89 ? -4.845 -5.745 14.031 1.00 93.12 89 LYS A N 1
ATOM 716 C CA . LYS A 1 89 ? -3.896 -5.491 15.126 1.00 93.12 89 LYS A CA 1
ATOM 717 C C . LYS A 1 89 ? -4.409 -6.043 16.456 1.00 93.12 89 LYS A C 1
ATOM 719 O O . LYS A 1 89 ? -3.698 -6.821 17.081 1.00 93.12 89 LYS A O 1
ATOM 724 N N . ALA A 1 90 ? -5.644 -5.717 16.847 1.00 92.75 90 ALA A N 1
ATOM 725 C CA . ALA A 1 90 ? -6.252 -6.219 18.082 1.00 92.75 90 ALA A CA 1
ATOM 726 C C . ALA A 1 90 ? -6.239 -7.755 18.126 1.00 92.75 90 ALA A C 1
ATOM 728 O O . ALA A 1 90 ? -5.729 -8.357 19.069 1.00 92.75 90 ALA A O 1
ATOM 729 N N . LYS A 1 91 ? -6.664 -8.402 17.032 1.00 92.12 91 LYS A N 1
ATOM 730 C CA . LYS A 1 91 ? -6.644 -9.865 16.913 1.00 92.12 91 LYS A CA 1
ATOM 731 C C . LYS A 1 91 ? -5.233 -10.458 17.035 1.00 92.12 91 LYS A C 1
ATOM 733 O O . LYS A 1 91 ? -5.071 -11.532 17.611 1.00 92.12 91 LYS A O 1
ATOM 738 N N . LEU A 1 92 ? -4.224 -9.794 16.467 1.00 92.38 92 LEU A N 1
ATOM 739 C CA . LEU A 1 92 ? -2.822 -10.215 16.553 1.00 92.38 92 LEU A CA 1
ATOM 740 C C . LEU A 1 92 ? -2.247 -10.047 17.969 1.00 92.38 92 LEU A C 1
ATOM 742 O O . LEU A 1 92 ? -1.430 -10.868 18.381 1.00 92.38 92 LEU A O 1
ATOM 746 N N . MET A 1 93 ? -2.683 -9.025 18.712 1.00 89.31 93 MET A N 1
ATOM 747 C CA . MET A 1 93 ? -2.254 -8.772 20.092 1.00 89.31 93 MET A CA 1
ATOM 748 C C . MET A 1 93 ? -2.894 -9.739 21.099 1.00 89.31 93 MET A C 1
ATOM 750 O O . MET A 1 93 ? -2.216 -10.208 22.009 1.00 89.31 93 MET A O 1
ATOM 754 N N . GLU A 1 94 ? -4.175 -10.080 20.930 1.00 90.31 94 GLU A N 1
ATOM 755 C CA . GLU A 1 94 ? -4.924 -10.917 21.882 1.00 90.31 94 GLU A CA 1
ATOM 756 C C . GLU A 1 94 ? -4.420 -12.365 21.975 1.00 90.31 94 GLU A C 1
ATOM 758 O O . GLU A 1 94 ? -4.531 -13.005 23.021 1.00 90.31 94 GLU A O 1
ATOM 763 N N . LYS A 1 95 ? -3.913 -12.930 20.874 1.00 83.81 95 LYS A N 1
ATOM 764 C CA . LYS A 1 95 ? -3.634 -14.369 20.778 1.00 83.81 95 LYS A CA 1
ATOM 765 C C . LYS A 1 95 ? -2.299 -14.634 20.084 1.00 83.81 95 LYS A C 1
ATOM 767 O O . LYS A 1 95 ? -2.124 -14.391 18.889 1.00 83.81 95 LYS A O 1
ATOM 772 N N . LYS A 1 96 ? -1.361 -15.240 20.818 1.00 80.81 96 LYS A N 1
ATOM 773 C CA . LYS A 1 96 ? -0.083 -15.697 20.252 1.00 80.81 96 LYS A CA 1
ATOM 774 C C . LYS A 1 96 ? -0.321 -16.757 19.175 1.00 80.81 96 LYS A C 1
ATOM 776 O O . LYS A 1 96 ? -1.046 -17.724 19.387 1.00 80.81 96 LYS A O 1
ATOM 781 N N . GLY A 1 97 ? 0.332 -16.592 18.025 1.00 82.88 97 GLY A N 1
ATOM 782 C CA . GLY A 1 97 ? 0.267 -17.557 16.925 1.00 82.88 97 GLY A CA 1
ATOM 783 C C . GLY A 1 97 ? -1.041 -17.543 16.130 1.00 82.88 97 GLY A C 1
ATOM 784 O O . GLY A 1 97 ? -1.315 -18.519 15.431 1.00 82.88 97 GLY A O 1
ATOM 785 N N . VAL A 1 98 ? -1.833 -16.465 16.215 1.00 90.06 98 VAL A N 1
ATOM 786 C CA . VAL A 1 98 ? -3.010 -16.273 15.357 1.00 90.06 98 VAL A CA 1
ATOM 787 C C . VAL A 1 98 ? -2.638 -16.401 13.894 1.00 90.06 98 VAL A C 1
ATOM 789 O O . VAL A 1 98 ? -1.664 -15.817 13.422 1.00 90.06 98 VAL A O 1
ATOM 792 N N . ARG A 1 99 ? -3.483 -17.131 13.167 1.00 92.25 99 ARG A N 1
ATOM 793 C CA . ARG A 1 99 ? -3.449 -17.135 11.714 1.00 92.25 99 ARG A CA 1
ATOM 794 C C . ARG A 1 99 ? -4.323 -16.002 11.176 1.00 92.25 99 ARG A C 1
ATOM 796 O O . ARG A 1 99 ? -5.472 -15.833 11.603 1.00 92.25 99 ARG A O 1
ATOM 803 N N . ILE A 1 100 ? -3.780 -15.223 10.252 1.00 92.69 100 ILE A N 1
ATOM 804 C CA . ILE A 1 100 ? -4.492 -14.154 9.551 1.00 92.69 100 ILE A CA 1
ATOM 805 C C . ILE A 1 100 ? -5.162 -14.723 8.304 1.00 92.69 100 ILE A C 1
ATOM 807 O O . ILE A 1 100 ? -4.592 -15.584 7.641 1.00 92.69 100 ILE A O 1
ATOM 811 N N . ALA A 1 101 ? -6.373 -14.263 8.001 1.00 92.00 101 ALA A N 1
ATOM 812 C CA . ALA A 1 101 ? -7.102 -14.675 6.806 1.00 92.00 101 ALA A CA 1
ATOM 813 C C . ALA A 1 101 ? -6.634 -13.842 5.604 1.00 92.00 101 ALA A C 1
ATOM 815 O O . ALA A 1 101 ? -6.682 -12.612 5.654 1.00 92.00 101 ALA A O 1
ATOM 816 N N . THR A 1 102 ? -6.182 -14.497 4.534 1.00 92.38 102 THR A N 1
ATOM 817 C CA . THR A 1 102 ? -5.688 -13.840 3.310 1.00 92.38 102 THR A CA 1
ATOM 818 C C . THR A 1 102 ? -6.802 -13.543 2.304 1.00 92.38 102 THR A C 1
ATOM 820 O O . THR A 1 102 ? -6.561 -12.888 1.292 1.00 92.38 102 THR A O 1
ATOM 823 N N . ASP A 1 103 ? -8.032 -13.965 2.598 1.00 91.81 103 ASP A N 1
ATOM 824 C CA . ASP A 1 103 ? -9.245 -13.783 1.799 1.00 91.81 103 ASP A CA 1
ATOM 825 C C . ASP A 1 103 ? -10.236 -12.778 2.422 1.00 91.81 103 ASP A C 1
ATOM 827 O O . ASP A 1 103 ? -11.403 -12.713 2.032 1.00 91.81 103 ASP A O 1
ATOM 831 N N . HIS A 1 104 ? -9.779 -11.928 3.345 1.00 90.56 104 HIS A N 1
ATOM 832 C CA . HIS A 1 104 ? -10.623 -10.931 4.004 1.00 90.56 104 HIS A CA 1
ATOM 833 C C . HIS A 1 104 ? -11.274 -9.944 3.010 1.00 90.56 104 HIS A C 1
ATOM 835 O O . HIS A 1 104 ? -10.620 -9.435 2.100 1.00 90.56 104 HIS A O 1
ATOM 841 N N . ARG A 1 105 ? -12.558 -9.605 3.218 1.00 91.81 105 ARG A N 1
ATOM 842 C CA . ARG A 1 105 ? -13.361 -8.776 2.287 1.00 91.81 105 ARG A CA 1
ATOM 843 C C . ARG A 1 105 ? -12.738 -7.416 1.947 1.00 91.81 105 ARG A C 1
ATOM 845 O O . ARG A 1 105 ? -12.874 -6.931 0.832 1.00 91.81 105 ARG A O 1
ATOM 852 N N . GLU A 1 106 ? -12.033 -6.816 2.900 1.00 90.75 106 GLU A N 1
ATOM 853 C CA . GLU A 1 106 ? -11.389 -5.506 2.731 1.00 90.75 106 GLU A CA 1
ATOM 854 C C . GLU A 1 106 ? -10.248 -5.555 1.710 1.00 90.75 106 GLU A C 1
ATOM 856 O O . GLU A 1 106 ? -10.041 -4.604 0.959 1.00 90.75 106 GLU A O 1
ATOM 861 N N . LEU A 1 107 ? -9.557 -6.696 1.626 1.00 94.94 107 LEU A N 1
ATOM 862 C CA . LEU A 1 107 ? -8.506 -6.934 0.638 1.00 94.94 107 LEU A CA 1
ATOM 863 C C . LEU A 1 107 ? -9.089 -7.030 -0.780 1.00 94.94 107 LEU A C 1
ATOM 865 O O . LEU A 1 107 ? -8.426 -6.700 -1.756 1.00 94.94 107 LEU A O 1
ATOM 869 N N . ARG A 1 108 ? -10.354 -7.439 -0.912 1.00 95.00 108 ARG A N 1
ATOM 870 C CA . ARG A 1 108 ? -11.066 -7.412 -2.193 1.00 95.00 108 ARG A CA 1
ATOM 871 C C . ARG A 1 108 ? -11.488 -5.995 -2.590 1.00 95.00 108 ARG A C 1
ATOM 873 O O . ARG A 1 108 ? -11.504 -5.692 -3.779 1.00 95.00 108 ARG A O 1
ATOM 880 N N . ALA A 1 109 ? -11.845 -5.155 -1.618 1.00 93.50 109 ALA A N 1
ATOM 881 C CA . ALA A 1 109 ? -12.379 -3.816 -1.861 1.00 93.50 109 ALA A CA 1
ATOM 882 C C . ALA A 1 109 ? -11.314 -2.824 -2.357 1.00 93.50 109 ALA A C 1
ATOM 884 O O . ALA A 1 109 ? -11.595 -2.014 -3.236 1.00 93.50 109 ALA A O 1
ATOM 885 N N . CYS A 1 110 ? -10.088 -2.897 -1.829 1.00 94.50 110 CYS A N 1
ATOM 886 C CA . CYS A 1 110 ? -9.025 -1.948 -2.159 1.00 94.50 110 CYS A CA 1
ATOM 887 C C . CYS A 1 110 ? -7.740 -2.658 -2.622 1.00 94.50 110 CYS A C 1
ATOM 889 O O . CYS A 1 110 ? -6.997 -3.193 -1.794 1.00 94.50 110 CYS A O 1
ATOM 891 N N . PRO A 1 111 ? -7.419 -2.623 -3.932 1.00 95.44 111 PRO A N 1
ATOM 892 C CA . PRO A 1 111 ? -6.225 -3.272 -4.478 1.00 95.44 111 PRO A CA 1
ATOM 893 C C . PRO A 1 111 ? -4.892 -2.762 -3.916 1.00 95.44 111 PRO A C 1
ATOM 895 O O . PRO A 1 111 ? -3.922 -3.519 -3.874 1.00 95.44 111 PRO A O 1
ATOM 898 N N . LEU A 1 112 ? -4.826 -1.498 -3.483 1.00 95.19 112 LEU A N 1
ATOM 899 C CA . LEU A 1 112 ? -3.642 -0.936 -2.820 1.00 95.19 112 LEU A CA 1
ATOM 900 C C . LEU A 1 112 ? -3.482 -1.483 -1.404 1.00 95.19 112 LEU A C 1
ATOM 902 O O . LEU A 1 112 ? -2.372 -1.815 -0.987 1.00 95.19 112 LEU A O 1
ATOM 906 N N . TYR A 1 113 ? -4.598 -1.593 -0.674 1.00 96.50 113 TYR A N 1
ATOM 907 C CA . TYR A 1 113 ? -4.580 -2.200 0.649 1.00 96.50 113 TYR A CA 1
ATOM 908 C C . TYR A 1 113 ? -4.157 -3.664 0.539 1.00 96.50 113 TYR A C 1
ATOM 910 O O . TYR A 1 113 ? -3.284 -4.114 1.275 1.00 96.50 113 TYR A O 1
ATOM 918 N N . ASN A 1 114 ? -4.688 -4.387 -0.447 1.00 97.25 114 ASN A N 1
ATOM 919 C CA . ASN A 1 114 ? -4.276 -5.758 -0.699 1.00 97.25 114 ASN A CA 1
ATOM 920 C C . ASN A 1 114 ? -2.793 -5.886 -1.056 1.00 97.25 114 ASN A C 1
ATOM 922 O O . ASN A 1 114 ? -2.126 -6.777 -0.539 1.00 97.25 114 ASN A O 1
ATOM 926 N N . LEU A 1 115 ? -2.270 -4.996 -1.907 1.00 97.31 115 LEU A N 1
ATOM 927 C CA . LEU A 1 115 ? -0.845 -4.960 -2.235 1.00 97.31 115 LEU A CA 1
ATOM 928 C C . LEU A 1 115 ? 0.001 -4.768 -0.967 1.00 97.31 115 LEU A C 1
ATOM 930 O O . LEU A 1 115 ? 0.936 -5.532 -0.747 1.00 97.31 115 LEU A O 1
ATOM 934 N N . SER A 1 116 ? -0.368 -3.809 -0.111 1.00 97.06 116 SER A N 1
ATOM 935 C CA . SER A 1 116 ? 0.351 -3.528 1.139 1.00 97.06 116 SER A CA 1
ATOM 936 C C . SER A 1 116 ? 0.264 -4.686 2.133 1.00 97.06 116 SER A C 1
ATOM 938 O O . SER A 1 116 ? 1.268 -5.074 2.719 1.00 97.06 116 SER A O 1
ATOM 940 N N . PHE A 1 117 ? -0.918 -5.283 2.297 1.00 97.06 117 PHE A N 1
ATOM 941 C CA . PHE A 1 117 ? -1.118 -6.455 3.149 1.00 97.06 117 PHE A CA 1
ATOM 942 C C . PHE A 1 117 ? -0.256 -7.634 2.687 1.00 97.06 117 PHE A C 1
ATOM 944 O O . PHE A 1 117 ? 0.458 -8.235 3.484 1.00 97.06 117 PHE A O 1
ATOM 951 N N . CYS A 1 118 ? -0.290 -7.934 1.390 1.00 96.44 118 CYS A N 1
ATOM 952 C CA . CYS A 1 118 ? 0.472 -9.032 0.811 1.00 96.44 118 CYS A CA 1
ATOM 953 C C . CYS A 1 118 ? 1.984 -8.812 0.936 1.00 96.44 118 CYS A C 1
ATOM 955 O O . CYS A 1 118 ? 2.704 -9.736 1.297 1.00 96.44 118 CYS A O 1
ATOM 957 N N . ALA A 1 119 ? 2.456 -7.584 0.702 1.00 96.19 119 ALA A N 1
ATOM 958 C CA . ALA A 1 119 ? 3.860 -7.223 0.875 1.00 96.19 119 ALA A CA 1
ATOM 959 C C . ALA A 1 119 ? 4.310 -7.287 2.343 1.00 96.19 119 ALA A C 1
ATOM 961 O O . ALA A 1 119 ? 5.417 -7.727 2.624 1.00 96.19 119 ALA A O 1
ATOM 962 N N . MET A 1 120 ? 3.455 -6.869 3.281 1.00 95.50 120 MET A N 1
ATOM 963 C CA . MET A 1 120 ? 3.770 -6.869 4.711 1.00 95.50 120 MET A CA 1
ATOM 964 C C . MET A 1 120 ? 3.857 -8.275 5.303 1.00 95.50 120 MET A C 1
ATOM 966 O O . MET A 1 120 ? 4.681 -8.500 6.181 1.00 95.50 120 MET A O 1
ATOM 970 N N . PHE A 1 121 ? 2.997 -9.192 4.860 1.00 95.00 121 PHE A N 1
ATOM 971 C CA . PHE A 1 121 ? 2.896 -10.543 5.416 1.00 95.00 121 PHE A CA 1
ATOM 972 C C . PHE A 1 121 ? 3.475 -11.629 4.507 1.00 95.00 121 PHE A C 1
ATOM 974 O O . PHE A 1 121 ? 3.236 -12.800 4.768 1.00 95.00 121 PHE A O 1
ATOM 981 N N . SER A 1 122 ? 4.180 -11.262 3.433 1.00 93.38 122 SER A N 1
ATOM 982 C CA . SER A 1 122 ? 4.783 -12.214 2.484 1.00 93.38 122 SER A CA 1
ATOM 983 C C . SER A 1 122 ? 3.788 -13.282 1.999 1.00 93.38 122 SER A C 1
ATOM 985 O O . SER A 1 122 ? 4.072 -14.480 1.996 1.00 93.38 122 SER A O 1
ATOM 987 N N . VAL A 1 123 ? 2.573 -12.844 1.656 1.00 93.69 123 VAL A N 1
ATOM 988 C CA . VAL A 1 123 ? 1.466 -13.710 1.222 1.00 93.69 123 VAL A CA 1
ATOM 989 C C . VAL A 1 123 ? 0.939 -13.269 -0.126 1.00 93.69 123 VAL A C 1
ATOM 991 O O . VAL A 1 123 ? 1.002 -12.094 -0.480 1.00 93.69 123 VAL A O 1
ATOM 994 N N . THR A 1 124 ? 0.304 -14.190 -0.846 1.00 93.19 124 THR A N 1
ATOM 995 C CA . THR A 1 124 ? -0.469 -13.872 -2.046 1.00 93.19 124 THR A CA 1
ATOM 996 C C . THR A 1 124 ? -1.903 -14.388 -1.937 1.00 93.19 124 THR A C 1
ATOM 998 O O . THR A 1 124 ? -2.249 -15.214 -1.092 1.00 93.19 124 THR A O 1
ATOM 1001 N N . ASN A 1 125 ? -2.792 -13.807 -2.742 1.00 93.69 125 ASN A N 1
ATOM 1002 C CA . ASN A 1 125 ? -4.209 -14.168 -2.810 1.00 93.69 125 ASN A CA 1
ATOM 1003 C C . ASN A 1 125 ? -4.765 -13.855 -4.207 1.00 93.69 125 ASN A C 1
ATOM 1005 O O . ASN A 1 125 ? -4.080 -13.256 -5.039 1.00 93.69 125 ASN A O 1
ATOM 1009 N N . ILE A 1 126 ? -6.023 -14.217 -4.451 1.00 93.25 126 ILE A N 1
ATOM 1010 C CA . ILE A 1 126 ? -6.685 -14.026 -5.752 1.00 93.25 126 ILE A CA 1
ATOM 1011 C C . ILE A 1 126 ? -7.167 -12.591 -6.007 1.00 93.25 126 ILE A C 1
ATOM 1013 O O . ILE A 1 126 ? -7.602 -12.274 -7.111 1.00 93.25 126 ILE A O 1
ATOM 1017 N N . TYR A 1 127 ? -7.148 -11.718 -4.998 1.00 96.00 127 TYR A N 1
ATOM 1018 C CA . TYR A 1 127 ? -7.657 -10.359 -5.145 1.00 96.00 127 TYR A CA 1
ATOM 1019 C C . TYR A 1 127 ? -6.677 -9.482 -5.920 1.00 96.00 127 TYR A C 1
ATOM 1021 O O . TYR A 1 127 ? -5.457 -9.678 -5.872 1.00 96.00 127 TYR A O 1
ATOM 1029 N N . ALA A 1 128 ? -7.222 -8.482 -6.612 1.00 95.69 128 ALA A N 1
ATOM 1030 C CA . ALA A 1 128 ? -6.432 -7.523 -7.366 1.00 95.69 128 ALA A CA 1
ATOM 1031 C C . ALA A 1 128 ? -5.404 -6.825 -6.460 1.00 95.69 128 ALA A C 1
ATOM 1033 O O . ALA A 1 128 ? -5.672 -6.528 -5.295 1.00 95.69 128 ALA A O 1
ATOM 1034 N N . LYS A 1 129 ? -4.214 -6.580 -7.008 1.00 96.12 129 LYS A N 1
ATOM 1035 C CA . LYS A 1 129 ? -3.104 -5.874 -6.361 1.00 96.12 129 LYS A CA 1
ATOM 1036 C C . LYS A 1 129 ? -2.642 -4.804 -7.324 1.00 96.12 129 LYS A C 1
ATOM 1038 O O . LYS A 1 129 ? -2.388 -5.104 -8.489 1.00 96.12 129 LYS A O 1
ATOM 1043 N N . ARG A 1 130 ? -2.582 -3.558 -6.869 1.00 93.31 130 ARG A N 1
ATOM 1044 C CA . ARG A 1 130 ? -2.221 -2.431 -7.731 1.00 93.31 130 ARG A CA 1
ATOM 1045 C C . ARG A 1 130 ? -1.515 -1.355 -6.922 1.00 93.31 130 ARG A C 1
ATOM 1047 O O . ARG A 1 130 ? -1.922 -1.073 -5.801 1.00 93.31 130 ARG A O 1
ATOM 1054 N N . SER A 1 131 ? -0.488 -0.751 -7.508 1.00 92.25 131 SER A N 1
ATOM 1055 C CA . SER A 1 131 ? 0.115 0.492 -7.028 1.00 92.25 131 SER A CA 1
ATOM 1056 C C . SER A 1 131 ? -0.524 1.695 -7.732 1.00 92.25 131 SER A C 1
ATOM 1058 O O . SER A 1 131 ? -1.069 1.566 -8.833 1.00 92.25 131 SER A O 1
ATOM 1060 N N . LEU A 1 132 ? -0.474 2.877 -7.111 1.00 86.62 132 LEU A N 1
ATOM 1061 C CA . LEU A 1 132 ? -1.019 4.099 -7.725 1.00 86.62 132 LEU A CA 1
ATOM 1062 C C . LEU A 1 132 ? -0.244 4.508 -8.967 1.00 86.62 132 LEU A C 1
ATOM 1064 O O . LEU A 1 132 ? -0.819 4.776 -10.019 1.00 86.62 132 LEU A O 1
ATOM 1068 N N . THR A 1 133 ? 1.071 4.515 -8.827 1.00 91.44 133 THR A N 1
ATOM 1069 C CA . THR A 1 133 ? 2.027 4.722 -9.902 1.00 91.44 133 THR A CA 1
ATOM 1070 C C . THR A 1 133 ? 2.796 3.433 -10.111 1.00 91.44 133 THR A C 1
ATOM 1072 O O . THR A 1 133 ? 3.017 2.656 -9.179 1.00 91.44 133 THR A O 1
ATOM 1075 N N . VAL A 1 134 ? 3.185 3.174 -11.352 1.00 92.56 134 VAL A N 1
ATOM 1076 C CA . VAL A 1 134 ? 4.052 2.045 -11.686 1.00 92.56 134 VAL A CA 1
ATOM 1077 C C . VAL A 1 134 ? 5.438 2.624 -11.963 1.00 92.56 134 VAL A C 1
ATOM 1079 O O . VAL A 1 134 ? 5.548 3.500 -12.823 1.00 92.56 134 VAL A O 1
ATOM 1082 N N . PRO A 1 135 ? 6.487 2.200 -11.236 1.00 94.94 135 PRO A N 1
ATOM 1083 C CA . PRO A 1 135 ? 7.834 2.679 -11.497 1.00 94.94 135 PRO A CA 1
ATOM 1084 C C . PRO A 1 135 ? 8.319 2.221 -12.874 1.00 94.94 135 PRO A C 1
ATOM 1086 O O . PRO A 1 135 ? 7.756 1.324 -13.506 1.00 94.94 135 PRO A O 1
ATOM 1089 N N . THR A 1 136 ? 9.403 2.827 -13.343 1.00 95.88 136 THR A N 1
ATOM 1090 C CA . THR A 1 136 ? 10.073 2.407 -14.575 1.00 95.88 136 THR A CA 1
ATOM 1091 C C . THR A 1 136 ? 11.404 1.748 -14.258 1.00 95.88 136 THR A C 1
ATOM 1093 O O . THR A 1 136 ? 12.164 2.263 -13.439 1.00 95.88 136 THR A O 1
ATOM 1096 N N . CYS A 1 137 ? 11.723 0.655 -14.945 1.00 95.31 137 CYS A N 1
ATOM 1097 C CA . CYS A 1 137 ? 13.030 0.010 -14.844 1.00 95.31 137 CYS A CA 1
ATOM 1098 C C . CYS A 1 137 ? 14.126 0.810 -15.577 1.00 95.31 137 CYS A C 1
ATOM 1100 O O . CYS A 1 137 ? 13.867 1.834 -16.216 1.00 95.31 137 CYS A O 1
ATOM 1102 N N . PHE A 1 138 ? 15.359 0.292 -15.576 1.00 92.50 138 PHE A N 1
ATOM 1103 C CA . PHE A 1 138 ? 16.488 0.885 -16.310 1.00 92.50 138 PHE A CA 1
ATOM 1104 C C . PHE A 1 138 ? 16.248 0.996 -17.825 1.00 92.50 138 PHE A C 1
ATOM 1106 O O . PHE A 1 138 ? 16.775 1.903 -18.460 1.00 92.50 138 PHE A O 1
ATOM 1113 N N . CYS A 1 139 ? 15.388 0.143 -18.399 1.00 91.62 139 CYS A N 1
ATOM 1114 C CA . CYS A 1 139 ? 14.972 0.230 -19.804 1.00 91.62 139 CYS A CA 1
ATOM 1115 C C . CYS A 1 139 ? 13.929 1.327 -20.076 1.00 91.62 139 CYS A C 1
ATOM 1117 O O . CYS A 1 139 ? 13.395 1.374 -21.182 1.00 91.62 139 CYS A O 1
ATOM 1119 N N . LYS A 1 140 ? 13.583 2.157 -19.080 1.00 93.12 140 LYS A N 1
ATOM 1120 C CA . LYS A 1 140 ? 12.532 3.187 -19.166 1.00 93.12 140 LYS A CA 1
ATOM 1121 C C . LYS A 1 140 ? 11.153 2.619 -19.523 1.00 93.12 140 LYS A C 1
ATOM 1123 O O . LYS A 1 140 ? 10.321 3.304 -20.107 1.00 93.12 140 LYS A O 1
ATOM 1128 N N . ARG A 1 141 ? 10.905 1.359 -19.158 1.00 93.00 141 ARG A N 1
ATOM 1129 C CA . ARG A 1 141 ? 9.613 0.683 -19.324 1.00 93.00 141 ARG A CA 1
ATOM 1130 C C . ARG A 1 141 ? 8.955 0.467 -17.962 1.00 93.00 141 ARG A C 1
ATOM 1132 O O . ARG A 1 141 ? 9.688 0.252 -16.992 1.00 93.00 141 ARG A O 1
ATOM 1139 N N . PRO A 1 142 ? 7.616 0.497 -17.876 1.00 95.44 142 PRO A N 1
ATOM 1140 C CA . PRO A 1 142 ? 6.908 0.125 -16.659 1.00 95.44 142 PRO A CA 1
ATOM 1141 C C . PRO A 1 142 ? 7.277 -1.292 -16.216 1.00 95.44 142 PRO A C 1
ATOM 1143 O O . PRO A 1 142 ? 7.425 -2.197 -17.041 1.00 95.44 142 PRO A O 1
ATOM 1146 N N . VAL A 1 143 ? 7.440 -1.471 -14.913 1.00 96.19 143 VAL A N 1
ATOM 1147 C CA . VAL A 1 143 ? 7.675 -2.786 -14.305 1.00 96.19 143 VAL A CA 1
ATOM 1148 C C . VAL A 1 143 ? 6.351 -3.511 -14.084 1.00 96.19 143 VAL A C 1
ATOM 1150 O O . VAL A 1 143 ? 5.297 -2.885 -13.991 1.00 96.19 143 VAL A O 1
ATOM 1153 N N . ILE A 1 144 ? 6.396 -4.837 -13.999 1.00 95.38 144 ILE A N 1
ATOM 1154 C CA . ILE A 1 144 ? 5.221 -5.672 -13.733 1.00 95.38 144 ILE A CA 1
ATOM 1155 C C . ILE A 1 144 ? 5.334 -6.318 -12.358 1.00 95.38 144 ILE A C 1
ATOM 1157 O O . ILE A 1 144 ? 6.431 -6.645 -11.916 1.00 95.38 144 ILE A O 1
ATOM 1161 N N . LEU A 1 145 ? 4.198 -6.504 -11.693 1.00 96.06 145 LEU A N 1
ATOM 1162 C CA . LEU A 1 145 ? 4.124 -7.226 -10.427 1.00 96.06 145 LEU A CA 1
ATOM 1163 C C . LEU A 1 145 ? 4.146 -8.737 -10.703 1.00 96.06 145 LEU A C 1
ATOM 1165 O O . LEU A 1 145 ? 3.334 -9.222 -11.493 1.00 96.06 145 LEU A O 1
ATOM 1169 N N . LYS A 1 146 ? 5.041 -9.475 -10.048 1.00 94.50 146 LYS A N 1
ATOM 1170 C CA . LYS A 1 146 ? 5.116 -10.941 -10.081 1.00 94.50 146 LYS A CA 1
ATOM 1171 C C . LYS A 1 146 ? 5.054 -11.523 -8.671 1.00 94.50 146 LYS A C 1
ATOM 1173 O O . LYS A 1 146 ? 5.459 -10.884 -7.704 1.00 94.50 146 LYS A O 1
ATOM 1178 N N . ASP A 1 147 ? 4.538 -12.744 -8.587 1.00 92.56 147 ASP A N 1
ATOM 1179 C CA . ASP A 1 147 ? 4.646 -13.608 -7.410 1.00 92.56 147 ASP A CA 1
ATOM 1180 C C . ASP A 1 147 ? 5.852 -14.532 -7.615 1.00 92.56 147 ASP A C 1
ATOM 1182 O O . ASP A 1 147 ? 5.877 -15.316 -8.569 1.00 92.56 147 ASP A O 1
ATOM 1186 N N . GLN A 1 148 ? 6.860 -14.400 -6.755 1.00 86.56 148 GLN A N 1
ATOM 1187 C CA . GLN A 1 148 ? 8.029 -15.269 -6.712 1.00 86.56 148 GLN A CA 1
ATOM 1188 C C . GLN A 1 148 ? 8.038 -16.030 -5.388 1.00 86.56 148 GLN A C 1
ATOM 1190 O O . GLN A 1 148 ? 8.571 -15.570 -4.382 1.00 86.56 148 GLN A O 1
ATOM 1195 N N . GLY A 1 149 ? 7.416 -17.211 -5.379 1.00 81.94 149 GLY A N 1
ATOM 1196 C CA . GLY A 1 149 ? 7.458 -18.105 -4.221 1.00 81.94 149 GLY A CA 1
ATOM 1197 C C . GLY A 1 149 ? 6.794 -17.534 -2.964 1.00 81.94 149 GLY A C 1
ATOM 1198 O O . GLY A 1 149 ? 7.255 -17.819 -1.862 1.00 81.94 149 GLY A O 1
ATOM 1199 N N . GLY A 1 150 ? 5.728 -16.738 -3.114 1.00 79.81 150 GLY A N 1
ATOM 1200 C CA . GLY A 1 150 ? 5.013 -16.098 -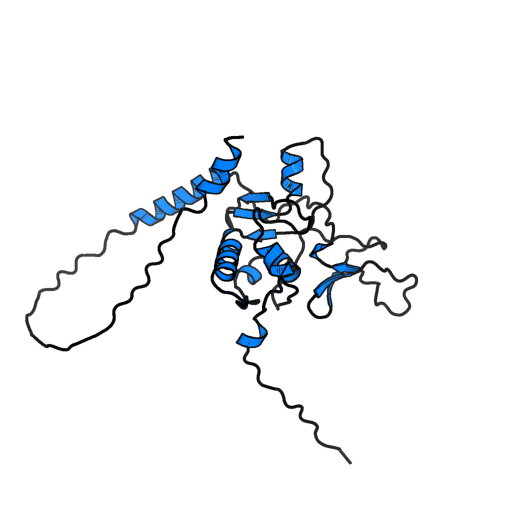2.005 1.00 79.81 150 GLY A CA 1
ATOM 1201 C C . GLY A 1 150 ? 5.465 -14.665 -1.719 1.00 79.81 150 GLY A C 1
ATOM 1202 O O . GLY A 1 150 ? 4.767 -13.935 -1.015 1.00 79.81 150 GLY A O 1
ATOM 1203 N N . THR A 1 151 ? 6.577 -14.221 -2.308 1.00 87.62 151 THR A N 1
ATOM 1204 C CA . THR A 1 151 ? 7.020 -12.828 -2.240 1.00 87.62 151 THR A CA 1
ATOM 1205 C C . THR A 1 151 ? 6.531 -12.066 -3.465 1.00 87.62 151 THR A C 1
ATOM 1207 O O . THR A 1 151 ? 6.700 -12.496 -4.605 1.00 87.62 151 THR A O 1
ATOM 1210 N N . LEU A 1 152 ? 5.916 -10.907 -3.231 1.00 95.25 152 LEU A N 1
ATOM 1211 C CA . LEU A 1 152 ? 5.546 -9.996 -4.305 1.00 95.25 152 LEU A CA 1
ATOM 1212 C C . LEU A 1 152 ? 6.719 -9.092 -4.661 1.00 95.25 152 LEU A C 1
ATOM 1214 O O . LEU A 1 152 ? 7.248 -8.372 -3.810 1.00 95.25 152 LEU A O 1
ATOM 1218 N N . GLU A 1 153 ? 7.046 -9.068 -5.945 1.00 96.25 153 GLU A N 1
ATOM 1219 C CA . GLU A 1 153 ? 8.147 -8.283 -6.483 1.00 96.25 153 GLU A CA 1
ATOM 1220 C C . GLU A 1 153 ? 7.707 -7.532 -7.734 1.00 96.25 153 GLU A C 1
ATOM 1222 O O . GLU A 1 153 ? 6.900 -8.023 -8.528 1.00 96.25 153 GLU A O 1
ATOM 1227 N N . PHE A 1 154 ? 8.254 -6.339 -7.937 1.00 97.00 154 PHE A N 1
ATOM 1228 C CA . PHE A 1 154 ? 8.180 -5.691 -9.234 1.00 97.00 154 PHE A CA 1
ATOM 1229 C C . PHE A 1 154 ? 9.421 -6.055 -10.047 1.00 97.00 154 PHE A C 1
ATOM 1231 O O . PHE A 1 154 ? 10.543 -5.926 -9.564 1.00 97.00 154 PHE A O 1
ATOM 1238 N N . VAL A 1 155 ? 9.227 -6.442 -11.308 1.00 96.12 155 VAL A N 1
ATOM 1239 C CA . VAL A 1 155 ? 10.316 -6.839 -12.210 1.00 96.12 155 VAL A CA 1
ATOM 1240 C C . VAL A 1 155 ? 10.207 -6.171 -13.574 1.00 96.12 155 VAL A C 1
ATOM 1242 O O . VAL A 1 155 ? 9.120 -5.832 -14.052 1.00 96.12 155 VAL A O 1
ATOM 1245 N N . CYS A 1 156 ? 11.340 -6.008 -14.252 1.00 95.31 156 CYS A N 1
ATOM 1246 C CA . CYS A 1 156 ? 11.339 -5.631 -15.661 1.00 95.31 156 CYS A CA 1
ATOM 1247 C C . CYS A 1 156 ? 10.752 -6.754 -16.532 1.00 95.31 156 CYS A C 1
ATOM 1249 O O . CYS A 1 156 ? 11.184 -7.896 -16.440 1.00 95.31 156 CYS A O 1
ATOM 1251 N N . MET A 1 157 ? 9.852 -6.433 -17.468 1.00 90.81 157 MET A N 1
ATOM 1252 C CA . MET 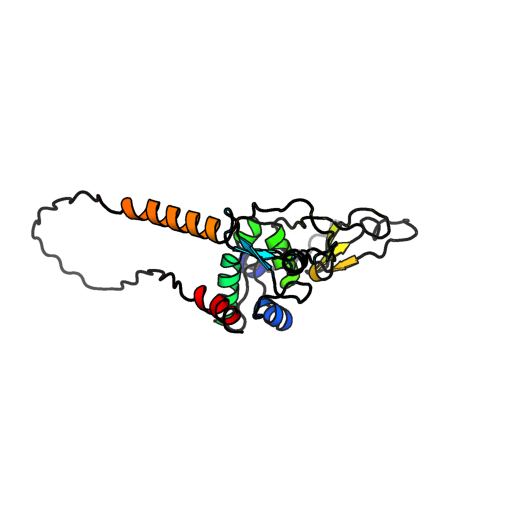A 1 157 ? 9.322 -7.423 -18.424 1.00 90.81 157 MET A CA 1
ATOM 1253 C C . MET A 1 157 ? 10.408 -8.102 -19.275 1.00 90.81 157 MET A C 1
ATOM 1255 O O . MET A 1 157 ? 10.223 -9.230 -19.716 1.00 90.81 157 MET A O 1
ATOM 1259 N N . ASN A 1 158 ? 11.541 -7.429 -19.495 1.00 87.44 158 ASN A N 1
ATOM 1260 C CA . ASN A 1 158 ? 12.643 -7.947 -20.303 1.00 87.44 158 ASN A CA 1
ATOM 1261 C C . ASN A 1 158 ? 13.615 -8.848 -19.511 1.00 87.44 158 ASN A C 1
ATOM 1263 O O . ASN A 1 158 ? 14.599 -9.296 -20.096 1.00 87.44 158 ASN A O 1
ATOM 1267 N N . CYS A 1 159 ? 13.414 -9.088 -18.204 1.00 84.31 159 CYS A N 1
ATOM 1268 C CA . CYS A 1 159 ? 14.353 -9.898 -17.410 1.00 84.31 159 CYS A CA 1
ATOM 1269 C C . CYS A 1 159 ? 14.410 -11.365 -17.882 1.00 84.31 159 CYS A C 1
ATOM 1271 O O . CYS A 1 159 ? 15.490 -11.961 -17.943 1.00 84.31 159 CYS A O 1
ATOM 1273 N N . ASP A 1 160 ? 13.267 -11.900 -18.321 1.00 78.38 160 ASP A N 1
ATOM 1274 C CA . ASP A 1 160 ? 13.104 -13.317 -18.675 1.00 78.38 160 ASP A CA 1
ATOM 1275 C C . ASP A 1 160 ? 12.959 -13.555 -20.182 1.00 78.38 160 ASP A C 1
ATOM 1277 O O . ASP A 1 160 ? 12.744 -14.684 -20.612 1.00 78.38 160 ASP A O 1
ATOM 1281 N N . VAL A 1 161 ? 13.083 -12.510 -21.005 1.00 82.62 161 VAL A N 1
ATOM 1282 C CA . VAL A 1 161 ? 12.990 -12.656 -22.462 1.00 82.62 161 VAL A CA 1
ATOM 1283 C C . VAL A 1 161 ? 14.248 -13.358 -22.972 1.00 82.62 161 VAL A C 1
ATOM 1285 O O . VAL A 1 161 ? 15.368 -12.852 -22.839 1.00 82.62 161 VAL A O 1
ATOM 1288 N N . GLU A 1 162 ? 14.063 -14.542 -23.548 1.00 80.88 162 GLU A N 1
ATOM 1289 C CA . GLU A 1 162 ? 15.137 -15.311 -24.165 1.00 80.88 162 GLU A CA 1
ATOM 1290 C C . GLU A 1 162 ? 15.761 -14.516 -25.325 1.00 80.88 162 GLU A C 1
ATOM 1292 O O . GLU A 1 162 ? 15.065 -13.906 -26.134 1.00 80.88 162 GLU A O 1
ATOM 1297 N N . GLY A 1 163 ? 17.094 -14.441 -25.365 1.00 81.31 163 GLY A N 1
ATOM 1298 C CA . GLY A 1 163 ? 17.829 -13.668 -26.373 1.00 81.31 163 GLY A CA 1
ATOM 1299 C C . GLY A 1 163 ? 17.943 -12.154 -26.124 1.00 81.31 163 GLY A C 1
ATOM 1300 O O . GLY A 1 163 ? 18.751 -11.508 -26.792 1.00 81.31 163 GLY A O 1
ATOM 1301 N N . ALA A 1 164 ? 17.234 -11.569 -25.149 1.00 78.31 164 ALA A N 1
ATOM 1302 C CA . ALA A 1 164 ? 17.379 -10.146 -24.827 1.00 78.31 164 ALA A CA 1
ATOM 1303 C C . ALA A 1 164 ? 18.767 -9.837 -24.226 1.00 78.31 164 ALA A C 1
ATOM 1305 O O . ALA A 1 164 ? 19.138 -10.373 -23.179 1.00 78.31 164 ALA A O 1
ATOM 1306 N N . LYS A 1 165 ? 19.541 -8.954 -24.877 1.00 79.81 165 LYS A N 1
ATOM 1307 C CA . LYS A 1 165 ? 20.859 -8.488 -24.408 1.00 79.81 165 LYS A CA 1
ATOM 1308 C C . LYS A 1 165 ? 20.974 -6.956 -24.532 1.00 79.81 165 LYS A C 1
ATOM 1310 O O . LYS A 1 165 ? 20.757 -6.446 -25.628 1.00 79.81 165 LYS A O 1
ATOM 1315 N N . PRO A 1 166 ? 21.343 -6.226 -23.458 1.00 81.69 166 PRO A N 1
ATOM 1316 C CA . PRO A 1 166 ? 21.531 -6.711 -22.088 1.00 81.69 166 PRO A CA 1
ATOM 1317 C C . PRO A 1 166 ? 20.191 -7.039 -21.403 1.00 81.69 166 PRO A C 1
ATOM 1319 O O . PRO A 1 166 ? 19.174 -6.393 -21.660 1.00 81.69 166 PRO A O 1
ATOM 1322 N N . LYS A 1 167 ? 20.192 -8.027 -20.498 1.00 85.50 167 LYS A N 1
ATOM 1323 C CA . LYS A 1 167 ? 19.045 -8.272 -19.613 1.00 85.50 167 LYS A CA 1
ATOM 1324 C C . LYS A 1 167 ? 18.931 -7.139 -18.597 1.00 85.50 167 LYS A C 1
ATOM 1326 O O . LYS A 1 167 ? 19.930 -6.692 -18.039 1.00 85.50 167 LYS A O 1
ATOM 1331 N N . CYS A 1 168 ? 17.710 -6.684 -18.338 1.00 91.56 168 CYS A N 1
ATOM 1332 C CA . CYS A 1 168 ? 17.457 -5.707 -17.286 1.00 91.56 168 CYS A CA 1
ATOM 1333 C C . CYS A 1 168 ? 17.368 -6.421 -15.936 1.00 91.56 168 CYS A C 1
ATOM 1335 O O . CYS A 1 168 ? 16.479 -7.247 -15.746 1.00 91.56 168 CYS A O 1
ATOM 1337 N N . SER A 1 169 ? 18.255 -6.077 -15.006 1.00 91.75 169 SER A N 1
ATOM 1338 C CA . SER A 1 169 ? 18.328 -6.661 -13.659 1.00 91.75 169 SER A CA 1
ATOM 1339 C C . SER A 1 169 ? 17.384 -6.016 -12.642 1.00 91.75 169 SER A C 1
ATOM 1341 O O . SER A 1 169 ? 17.480 -6.297 -11.453 1.00 91.75 169 SER A O 1
ATOM 1343 N N . TRP A 1 170 ? 16.494 -5.121 -13.077 1.00 95.31 170 TRP A N 1
ATOM 1344 C CA . TRP A 1 170 ? 15.578 -4.439 -12.170 1.00 95.31 170 TRP A CA 1
ATOM 1345 C C . TRP A 1 170 ? 14.544 -5.440 -11.630 1.00 95.31 170 TRP A C 1
ATOM 1347 O O . TRP A 1 170 ? 13.644 -5.861 -12.365 1.00 95.31 170 TRP A O 1
ATOM 1357 N N . ASN A 1 171 ? 14.712 -5.812 -10.362 1.00 95.06 171 ASN A N 1
ATOM 1358 C CA . ASN A 1 171 ? 13.816 -6.624 -9.546 1.00 95.06 171 ASN A CA 1
ATOM 1359 C C . ASN A 1 171 ? 13.878 -6.086 -8.107 1.00 95.06 171 ASN A C 1
ATOM 1361 O O . ASN A 1 171 ? 14.978 -5.980 -7.567 1.00 95.06 171 ASN A O 1
ATOM 1365 N N . LEU A 1 172 ? 12.738 -5.724 -7.515 1.00 96.12 172 LEU A N 1
ATOM 1366 C CA . LEU A 1 172 ? 12.659 -5.269 -6.126 1.00 96.12 172 LEU A CA 1
ATOM 1367 C C . LEU A 1 172 ? 11.401 -5.813 -5.425 1.00 96.12 172 LEU A C 1
ATOM 1369 O O . LEU A 1 172 ? 10.310 -5.748 -6.010 1.00 96.12 172 LEU A O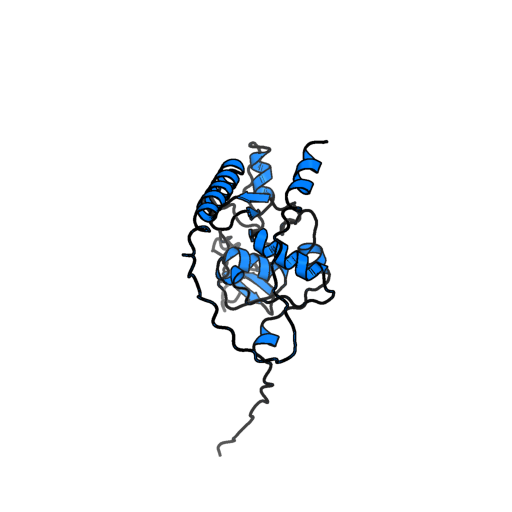 1
ATOM 1373 N N . PRO A 1 173 ? 11.506 -6.254 -4.154 1.00 96.31 173 PRO A N 1
ATOM 1374 C CA . PRO A 1 173 ? 10.347 -6.534 -3.312 1.00 96.31 173 PRO A CA 1
ATOM 1375 C C . PRO A 1 173 ? 9.429 -5.318 -3.219 1.00 96.31 173 PRO A C 1
ATOM 1377 O O . PRO A 1 173 ? 9.902 -4.188 -3.111 1.00 96.31 173 PRO A O 1
ATOM 1380 N N . VAL A 1 174 ? 8.109 -5.525 -3.201 1.00 96.75 174 VAL A N 1
ATOM 1381 C CA . VAL A 1 174 ? 7.127 -4.418 -3.168 1.00 96.75 174 VAL A CA 1
ATOM 1382 C C . VAL A 1 174 ? 7.404 -3.414 -2.043 1.00 96.75 174 VAL A C 1
ATOM 1384 O O . VAL A 1 174 ? 7.287 -2.210 -2.265 1.00 96.75 174 VAL A O 1
ATOM 1387 N N . ALA A 1 175 ? 7.791 -3.894 -0.859 1.00 95.88 175 ALA A N 1
ATOM 1388 C CA . ALA A 1 175 ? 8.086 -3.048 0.298 1.00 95.88 175 ALA A CA 1
ATOM 1389 C C . ALA A 1 175 ? 9.353 -2.179 0.127 1.00 95.88 175 ALA A C 1
ATOM 1391 O O . ALA A 1 175 ? 9.532 -1.206 0.851 1.00 95.88 175 ALA A O 1
ATOM 1392 N N . GLU A 1 176 ? 10.224 -2.495 -0.830 1.00 96.38 176 GLU A N 1
ATOM 1393 C CA . GLU A 1 176 ? 11.481 -1.775 -1.080 1.00 96.38 176 GLU A CA 1
ATOM 1394 C C . GLU A 1 176 ? 11.387 -0.808 -2.270 1.00 96.38 176 GLU A C 1
ATOM 1396 O O . GLU A 1 176 ? 12.306 -0.030 -2.530 1.00 96.38 176 GLU A O 1
ATOM 1401 N N . VAL A 1 177 ? 10.271 -0.819 -3.002 1.00 96.62 177 VAL A N 1
ATOM 1402 C CA . VAL A 1 177 ? 10.106 0.016 -4.191 1.00 96.62 177 VAL A CA 1
ATOM 1403 C C . VAL A 1 177 ? 9.838 1.475 -3.814 1.00 96.62 177 VAL A C 1
ATOM 1405 O O . VAL A 1 177 ? 8.875 1.811 -3.123 1.00 96.62 177 VAL A O 1
ATOM 1408 N N . ALA A 1 178 ? 10.661 2.371 -4.360 1.00 95.81 178 ALA A N 1
ATOM 1409 C CA . ALA A 1 178 ? 10.399 3.804 -4.387 1.00 95.81 178 ALA A CA 1
ATOM 1410 C C . ALA A 1 178 ? 9.480 4.142 -5.574 1.00 95.81 178 ALA A C 1
ATOM 1412 O O . ALA A 1 178 ? 9.908 4.224 -6.727 1.00 95.81 178 ALA A O 1
ATOM 1413 N N . PHE A 1 179 ? 8.196 4.332 -5.294 1.00 95.88 179 PHE A N 1
ATOM 1414 C CA . PHE A 1 179 ? 7.195 4.707 -6.284 1.00 95.88 179 PHE A CA 1
ATOM 1415 C C . PHE A 1 179 ? 7.253 6.207 -6.562 1.00 95.88 179 PHE A C 1
ATOM 1417 O O . PHE A 1 179 ? 7.310 6.983 -5.604 1.00 95.88 179 PHE A O 1
ATOM 1424 N N . PRO A 1 180 ? 7.171 6.641 -7.834 1.00 94.56 180 PRO A N 1
ATOM 1425 C CA . PRO A 1 180 ? 6.942 8.044 -8.149 1.00 94.56 180 PRO A CA 1
ATOM 1426 C C . PRO A 1 180 ? 5.694 8.533 -7.425 1.00 94.56 180 PRO A C 1
ATOM 1428 O O . PRO A 1 180 ? 4.681 7.827 -7.379 1.00 94.56 180 PRO A O 1
ATOM 1431 N N . ARG A 1 181 ? 5.745 9.730 -6.854 1.00 91.06 181 ARG A N 1
ATOM 1432 C CA . ARG A 1 181 ? 4.593 10.281 -6.154 1.00 91.06 181 ARG A CA 1
ATOM 1433 C C . ARG A 1 181 ? 3.418 10.446 -7.131 1.00 91.06 181 ARG A C 1
ATOM 1435 O O . ARG A 1 181 ? 3.590 11.052 -8.188 1.00 91.06 181 ARG A O 1
ATOM 1442 N N . PRO A 1 182 ? 2.231 9.899 -6.822 1.00 88.75 182 PRO A N 1
ATOM 1443 C CA . PRO A 1 182 ? 1.074 10.053 -7.686 1.00 88.75 182 PRO A CA 1
ATOM 1444 C C . PRO A 1 182 ? 0.614 11.510 -7.714 1.00 88.75 182 PRO A C 1
ATOM 1446 O O . PRO A 1 182 ? 0.487 12.143 -6.668 1.00 88.75 182 PRO A O 1
ATOM 1449 N N . VAL A 1 183 ? 0.303 12.001 -8.914 1.00 84.69 183 VAL A N 1
ATOM 1450 C CA . VAL A 1 183 ? -0.328 13.315 -9.120 1.00 84.69 183 VAL A CA 1
ATOM 1451 C C . VAL A 1 183 ? -1.791 13.286 -8.667 1.00 84.69 183 VAL A C 1
ATOM 1453 O O . VAL A 1 183 ? -2.309 14.259 -8.130 1.00 84.69 183 VAL A O 1
ATOM 1456 N N . THR A 1 184 ? -2.459 12.146 -8.846 1.00 80.88 184 THR A N 1
ATOM 1457 C CA . THR A 1 184 ? -3.859 11.932 -8.466 1.00 80.88 184 THR A CA 1
ATOM 1458 C C . THR A 1 184 ? -3.960 11.025 -7.247 1.00 80.88 184 THR A C 1
ATOM 1460 O O . THR A 1 184 ? -3.345 9.959 -7.207 1.00 80.88 184 THR A O 1
ATOM 1463 N N . ARG A 1 185 ? -4.785 11.402 -6.271 1.00 79.81 185 ARG A N 1
ATOM 1464 C CA . ARG A 1 185 ? -5.100 10.545 -5.120 1.00 79.81 185 ARG A CA 1
ATOM 1465 C C . ARG A 1 185 ? -6.081 9.444 -5.520 1.00 79.81 185 ARG A C 1
ATOM 1467 O O . ARG A 1 185 ? -6.888 9.637 -6.424 1.00 79.81 185 ARG A O 1
ATOM 1474 N N . LEU A 1 186 ? -5.997 8.288 -4.853 1.00 75.88 186 LEU A N 1
ATOM 1475 C CA . LEU A 1 186 ? -6.948 7.192 -5.077 1.00 75.88 186 LEU A CA 1
ATOM 1476 C C . LEU A 1 186 ? -8.326 7.520 -4.512 1.00 75.88 186 LEU A C 1
ATOM 1478 O O . LEU A 1 186 ? -9.343 7.239 -5.138 1.00 75.88 186 LEU A O 1
ATOM 1482 N N . HIS A 1 187 ? -8.318 8.069 -3.302 1.00 85.25 187 HIS A N 1
ATOM 1483 C CA . HIS A 1 187 ? -9.509 8.394 -2.538 1.00 85.25 187 HIS A CA 1
ATOM 1484 C C . HIS A 1 187 ? -9.680 9.901 -2.492 1.00 85.25 187 HIS A C 1
ATOM 1486 O O . HIS A 1 187 ? -8.701 10.653 -2.578 1.00 85.25 187 HIS A O 1
ATOM 1492 N N . ARG A 1 188 ? -10.923 10.343 -2.318 1.00 87.88 188 ARG A N 1
ATOM 1493 C CA . ARG A 1 188 ? -11.206 11.750 -2.087 1.00 87.88 188 ARG A CA 1
ATOM 1494 C C . ARG A 1 188 ? -10.821 12.097 -0.654 1.00 87.88 188 ARG A C 1
ATOM 1496 O O . ARG A 1 188 ? -11.502 11.704 0.291 1.00 87.88 188 ARG A O 1
ATOM 1503 N N . LEU A 1 189 ? -9.720 12.828 -0.513 1.00 89.94 189 LEU A N 1
ATOM 1504 C CA . LEU A 1 189 ? -9.279 13.317 0.786 1.00 89.94 189 LEU A CA 1
ATOM 1505 C C . LEU A 1 189 ? -10.206 14.424 1.279 1.00 89.94 189 LEU A C 1
ATOM 1507 O O . LEU A 1 189 ? -10.638 15.273 0.496 1.00 89.94 189 LEU A O 1
ATOM 1511 N N . VAL A 1 190 ? -10.475 14.405 2.577 1.00 93.56 190 VAL A N 1
ATOM 1512 C CA . VAL A 1 190 ? -11.257 15.421 3.280 1.00 93.56 190 VAL A CA 1
ATOM 1513 C C . VAL A 1 190 ? -10.559 15.833 4.564 1.00 93.56 190 VAL A C 1
ATOM 1515 O O . VAL A 1 190 ? -9.692 15.110 5.061 1.00 93.56 190 VAL A O 1
ATOM 1518 N N . SER A 1 191 ? -10.912 17.004 5.093 1.00 93.44 191 SER A N 1
ATOM 1519 C CA . SER A 1 191 ? -10.376 17.437 6.382 1.00 93.44 191 SER A CA 1
ATOM 1520 C C . SER A 1 191 ? -10.948 16.587 7.521 1.00 93.44 191 SER A C 1
ATOM 1522 O O . SER A 1 191 ? -11.981 15.921 7.373 1.00 93.44 191 SER A O 1
ATOM 1524 N N . LEU A 1 192 ? -10.283 16.614 8.678 1.00 93.50 192 LEU A N 1
ATOM 1525 C CA . LEU A 1 192 ? -10.782 15.945 9.877 1.00 93.50 192 LEU A CA 1
ATOM 1526 C C . LEU A 1 192 ? -12.155 16.502 10.278 1.00 93.50 192 LEU A C 1
ATOM 1528 O O . LEU A 1 192 ? -13.061 15.734 10.592 1.00 93.50 192 LEU A O 1
ATOM 1532 N N . GLU A 1 193 ? -12.337 17.820 10.210 1.00 95.38 193 GLU A N 1
ATOM 1533 C CA . GLU A 1 193 ? -13.597 18.490 10.540 1.00 95.38 193 GLU A CA 1
ATOM 1534 C C . GLU A 1 193 ? -14.724 18.046 9.603 1.00 95.38 193 GLU A C 1
ATOM 1536 O O . GLU A 1 193 ? -15.820 17.725 10.065 1.00 95.38 193 GLU A O 1
ATOM 1541 N N . GLU A 1 194 ? -14.459 17.977 8.293 1.00 94.88 194 GLU A N 1
ATOM 1542 C CA . GLU A 1 194 ? -15.438 17.502 7.313 1.00 94.88 194 GLU A CA 1
ATOM 1543 C C . GLU A 1 194 ? -15.815 16.038 7.576 1.00 94.88 194 GLU A C 1
ATOM 1545 O O . GLU A 1 194 ? -17.001 15.692 7.597 1.00 94.88 194 GLU A O 1
ATOM 1550 N N . TYR A 1 195 ? -14.825 15.181 7.837 1.00 94.31 195 TYR A N 1
ATOM 1551 C CA . TYR A 1 195 ? -15.056 13.779 8.176 1.00 94.31 195 TYR A CA 1
ATOM 1552 C C . TYR A 1 195 ? -15.902 13.626 9.451 1.00 94.31 195 TYR A C 1
ATOM 1554 O O . TYR A 1 195 ? -16.879 12.869 9.462 1.00 94.31 195 TYR A O 1
ATOM 1562 N N . LEU A 1 196 ? -15.567 14.360 10.517 1.00 94.19 196 LEU A N 1
ATOM 1563 C CA . LEU A 1 196 ? -16.299 14.325 11.785 1.00 94.19 196 LEU A CA 1
ATOM 1564 C C . LEU A 1 196 ? -17.731 14.835 11.628 1.00 94.19 196 LEU A C 1
ATOM 1566 O O . LEU A 1 196 ? -18.655 14.215 12.158 1.00 94.19 196 LEU A O 1
ATOM 1570 N N . LYS A 1 197 ? -17.933 15.902 10.849 1.00 94.31 197 LYS A N 1
ATOM 1571 C CA . LYS A 1 197 ? -19.263 16.429 10.535 1.00 94.31 197 LYS A CA 1
ATOM 1572 C C . LYS A 1 197 ? -20.126 15.375 9.843 1.00 94.31 197 LYS A C 1
ATOM 1574 O O . LYS A 1 197 ? -21.205 15.054 10.332 1.00 94.31 197 LYS A O 1
ATOM 1579 N N . VAL A 1 198 ? -19.625 14.756 8.772 1.00 90.81 198 VAL A N 1
ATOM 1580 C CA . VAL A 1 198 ? -20.365 13.708 8.045 1.00 90.81 198 VAL A CA 1
ATOM 1581 C C . VAL A 1 198 ? -20.646 12.492 8.931 1.00 90.81 198 VAL A C 1
ATOM 1583 O O . VAL A 1 198 ? -21.728 11.904 8.854 1.00 90.81 198 VAL A O 1
ATOM 1586 N N . LYS A 1 199 ? -19.701 12.105 9.795 1.00 89.06 199 LYS A N 1
ATOM 1587 C CA . LYS A 1 199 ? -19.907 11.022 10.766 1.00 89.06 199 LYS A CA 1
ATOM 1588 C C . LYS A 1 199 ? -21.036 11.362 11.745 1.00 89.06 199 LYS A C 1
ATOM 1590 O O . LYS A 1 199 ? -21.896 10.514 11.986 1.00 89.06 199 LYS A O 1
ATOM 1595 N N . GLN A 1 200 ? -21.058 12.584 12.275 1.00 92.19 200 GLN A N 1
ATOM 1596 C CA . GLN A 1 200 ? -22.093 13.037 13.201 1.00 92.19 200 GLN A CA 1
ATOM 1597 C C . GLN A 1 200 ? -23.468 13.128 12.528 1.00 92.19 200 GLN A C 1
ATOM 1599 O O . GLN A 1 200 ? -24.453 12.654 13.093 1.00 92.19 200 GLN A O 1
ATOM 1604 N N . ASP A 1 201 ? -23.534 13.652 11.305 1.00 91.12 201 ASP A N 1
ATOM 1605 C CA . ASP A 1 201 ? -24.777 13.761 10.535 1.00 91.12 201 ASP A CA 1
ATOM 1606 C C . ASP A 1 201 ? -25.395 12.380 10.265 1.00 91.12 201 ASP A C 1
ATOM 1608 O O . ASP A 1 201 ? -26.597 12.183 10.451 1.00 91.12 201 ASP A O 1
ATOM 1612 N N . LYS A 1 202 ? -24.571 11.377 9.925 1.00 88.62 202 LYS A N 1
ATOM 1613 C CA . LYS A 1 202 ? -25.026 9.983 9.767 1.00 88.62 202 LYS A CA 1
ATOM 1614 C C . LYS A 1 202 ? -25.594 9.406 11.065 1.00 88.62 202 LYS A C 1
ATOM 1616 O O . LYS A 1 202 ? -26.628 8.745 11.035 1.00 88.62 202 LYS A O 1
ATOM 1621 N N . LEU A 1 203 ? -24.948 9.656 12.206 1.00 88.56 203 LEU A N 1
ATOM 1622 C CA . LEU A 1 203 ? -25.449 9.207 13.511 1.00 88.56 203 LEU A CA 1
ATOM 1623 C C . LEU A 1 203 ? -26.778 9.882 13.869 1.00 88.56 203 LEU A C 1
ATOM 1625 O O . LEU A 1 203 ? -27.689 9.228 14.377 1.00 88.56 203 LEU A O 1
ATOM 1629 N N . ASN A 1 204 ? -26.900 11.175 13.572 1.00 89.50 204 ASN A N 1
ATOM 1630 C CA . ASN A 1 204 ? -28.121 11.938 13.797 1.00 89.50 204 ASN A CA 1
ATOM 1631 C C . ASN A 1 204 ? -29.269 11.475 12.891 1.00 89.50 204 ASN A C 1
ATOM 1633 O O . ASN A 1 204 ? -30.407 11.503 13.336 1.00 89.50 204 ASN A O 1
ATOM 1637 N N . TYR A 1 205 ? -28.992 11.011 11.668 1.00 86.94 205 TYR A N 1
ATOM 1638 C CA . TYR A 1 205 ? -30.007 10.448 10.768 1.00 86.94 205 TYR A CA 1
ATOM 1639 C C . TYR A 1 205 ? -30.553 9.090 11.245 1.00 86.94 205 TYR A C 1
ATOM 1641 O O . TYR A 1 205 ? -31.734 8.804 11.066 1.00 86.94 205 TYR A O 1
ATOM 1649 N N . ILE A 1 206 ? -29.719 8.260 11.880 1.00 84.19 206 ILE A N 1
ATOM 1650 C CA . ILE A 1 206 ? -30.118 6.920 12.347 1.00 84.19 206 ILE A CA 1
ATOM 1651 C C . ILE A 1 206 ? -30.968 6.995 13.628 1.00 84.19 206 ILE A C 1
ATOM 1653 O O . ILE A 1 206 ? -31.937 6.253 13.772 1.00 84.19 206 ILE A O 1
ATOM 1657 N N . LYS A 1 207 ? -30.649 7.913 14.552 1.00 76.44 207 LYS A N 1
ATOM 1658 C CA . LYS A 1 207 ? -31.353 8.062 15.843 1.00 76.44 207 LYS A CA 1
ATOM 1659 C C . LYS A 1 207 ? -32.890 8.245 15.758 1.00 76.44 207 LYS A C 1
ATOM 1661 O O . LYS A 1 207 ? -33.578 7.628 16.574 1.00 76.44 207 LYS A O 1
ATOM 1666 N N . PRO A 1 208 ? -33.470 9.031 14.829 1.00 60.12 208 PRO A N 1
ATOM 1667 C CA . PRO A 1 208 ? -34.915 9.269 14.784 1.00 60.12 208 PRO A CA 1
ATOM 1668 C C . PRO A 1 208 ? -35.759 8.127 14.191 1.00 60.12 208 PRO A C 1
ATOM 1670 O O . PRO A 1 208 ? -36.979 8.210 14.268 1.00 60.12 208 PRO A O 1
ATOM 1673 N N . GLN A 1 209 ? -35.177 7.051 13.645 1.00 57.47 209 GLN A N 1
ATOM 1674 C CA . GLN A 1 209 ? -35.960 5.922 13.098 1.00 57.47 209 GLN A CA 1
ATOM 1675 C C . GLN A 1 209 ? -36.266 4.808 14.116 1.00 57.47 209 GLN A C 1
ATOM 1677 O O . GLN A 1 209 ? -36.925 3.828 13.780 1.00 57.47 209 GLN A O 1
ATOM 1682 N N . THR A 1 210 ? -35.839 4.959 15.373 1.00 54.09 210 THR A N 1
ATOM 1683 C CA . THR A 1 210 ? -36.022 3.944 16.430 1.00 54.09 210 THR A CA 1
ATOM 1684 C C . THR A 1 210 ? -37.343 4.043 17.205 1.00 54.09 210 THR A C 1
ATOM 1686 O O . THR A 1 210 ? -37.524 3.319 18.180 1.00 54.09 210 THR A O 1
ATOM 1689 N N . VAL A 1 211 ? -38.286 4.904 16.809 1.00 55.56 211 VAL A N 1
ATOM 1690 C CA . VAL A 1 211 ? -39.584 5.030 17.494 1.00 55.56 211 VAL A CA 1
ATOM 1691 C C . VAL A 1 211 ? -40.707 5.017 16.469 1.00 55.56 211 VAL A C 1
ATOM 1693 O O . VAL A 1 211 ? -40.917 6.006 15.779 1.00 55.56 211 VAL A O 1
ATOM 1696 N N . LEU A 1 212 ? -41.374 3.866 16.365 1.00 52.09 212 LEU A N 1
ATOM 1697 C CA . LEU A 1 212 ? -42.813 3.652 16.143 1.00 52.09 212 LEU A CA 1
ATOM 1698 C C . LEU A 1 212 ? -43.017 2.153 15.858 1.00 52.09 212 LEU A C 1
ATOM 1700 O O . LEU A 1 212 ? -43.437 1.747 14.777 1.00 52.09 212 LEU A O 1
ATOM 1704 N N . THR A 1 213 ? -42.698 1.295 16.829 1.00 51.69 213 THR A N 1
ATOM 1705 C CA . THR A 1 213 ? -43.390 0.005 16.911 1.00 51.69 213 THR A CA 1
ATOM 1706 C C . THR A 1 213 ? -44.821 0.313 17.356 1.00 51.69 213 THR A C 1
ATOM 1708 O O . THR A 1 213 ? -44.994 0.902 18.426 1.00 51.69 213 THR A O 1
ATOM 1711 N N . PRO A 1 214 ? -45.855 -0.031 16.568 1.00 47.62 214 PRO A N 1
ATOM 1712 C CA . PRO A 1 214 ? -47.222 0.032 17.052 1.00 47.62 214 PRO A CA 1
ATOM 1713 C C . PRO A 1 214 ? -47.322 -0.909 18.248 1.00 47.62 214 PRO A C 1
ATOM 1715 O O . PRO A 1 214 ? -46.950 -2.081 18.154 1.00 47.62 214 PRO A O 1
ATOM 1718 N N . SER A 1 215 ? -47.794 -0.391 19.374 1.00 48.16 215 SER A N 1
ATOM 1719 C CA . SER A 1 215 ? -48.203 -1.189 20.520 1.00 48.16 215 SER A CA 1
ATOM 1720 C C . SER A 1 215 ? -49.316 -2.130 20.057 1.00 48.16 215 SER A C 1
ATOM 1722 O O . SER A 1 215 ? -50.468 -1.728 19.932 1.00 48.16 215 SER A O 1
ATOM 1724 N N . ILE A 1 216 ? -48.967 -3.370 19.717 1.00 50.41 216 ILE A N 1
ATOM 1725 C CA . ILE A 1 216 ? -49.955 -4.434 19.574 1.00 50.41 216 ILE A CA 1
ATOM 1726 C C . ILE A 1 216 ? -50.396 -4.748 21.003 1.00 50.41 216 ILE A C 1
ATOM 1728 O O . ILE A 1 216 ? -49.659 -5.385 21.756 1.00 50.41 216 ILE A O 1
ATOM 1732 N N . ASP A 1 217 ? -51.576 -4.255 21.378 1.00 50.69 217 ASP A N 1
ATOM 1733 C CA . ASP A 1 217 ? -52.300 -4.698 22.568 1.00 50.69 217 ASP A CA 1
ATOM 1734 C C . ASP A 1 217 ? -52.630 -6.186 22.399 1.00 50.69 217 ASP A C 1
ATOM 1736 O O . ASP A 1 217 ? -53.640 -6.576 21.809 1.00 50.69 217 ASP A O 1
ATOM 1740 N N . ILE A 1 218 ? -51.737 -7.045 22.890 1.00 47.16 218 ILE A N 1
ATOM 1741 C CA . ILE A 1 218 ? -52.020 -8.466 23.052 1.00 47.16 218 ILE A CA 1
ATOM 1742 C C . ILE A 1 218 ? -52.877 -8.588 24.310 1.00 47.16 218 ILE A C 1
ATOM 1744 O O . ILE A 1 218 ? -52.376 -8.525 25.435 1.00 47.16 218 ILE A O 1
ATOM 1748 N N . GLN A 1 219 ? -54.184 -8.762 24.111 1.00 44.00 219 GLN A N 1
ATOM 1749 C CA . GLN A 1 219 ? -55.079 -9.226 25.163 1.00 44.00 219 GLN A CA 1
ATOM 1750 C C . GLN A 1 219 ? -54.541 -10.550 25.725 1.00 44.00 219 GLN A C 1
ATOM 1752 O O . GLN A 1 219 ? -54.463 -11.562 25.027 1.00 44.00 219 GLN A O 1
ATOM 1757 N N . ARG A 1 220 ? -54.152 -10.513 27.003 1.00 41.44 220 ARG A N 1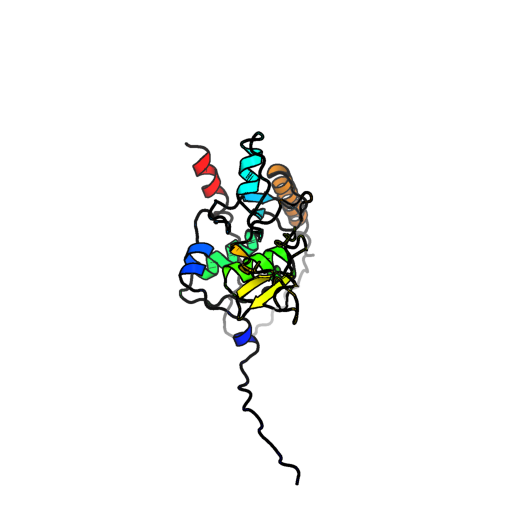
ATOM 1758 C CA . ARG A 1 220 ? -53.859 -11.685 27.830 1.00 41.44 220 ARG A CA 1
ATOM 1759 C C . ARG A 1 220 ? -55.079 -12.604 27.845 1.00 41.44 220 ARG A C 1
ATOM 1761 O O . ARG A 1 220 ? -56.103 -12.236 28.410 1.00 41.44 220 ARG A O 1
ATOM 1768 N N . ASN A 1 221 ? -54.931 -13.804 27.297 1.00 41.94 221 ASN A N 1
ATOM 1769 C CA . ASN A 1 221 ? -55.698 -14.957 27.748 1.00 41.94 221 ASN A CA 1
ATOM 1770 C C . ASN A 1 221 ? -54.764 -15.830 28.582 1.00 41.94 221 ASN A C 1
ATOM 1772 O O . ASN A 1 221 ? -53.751 -16.326 28.087 1.00 41.94 221 ASN A O 1
ATOM 1776 N N . ASP A 1 222 ? -55.113 -15.974 29.856 1.00 46.03 222 ASP A N 1
ATOM 1777 C CA . ASP A 1 222 ? -54.473 -16.890 30.785 1.00 46.03 222 ASP A CA 1
ATOM 1778 C C . ASP A 1 222 ? -54.701 -18.331 30.325 1.00 46.03 222 ASP A C 1
ATOM 1780 O O . ASP A 1 222 ? -55.821 -18.842 30.313 1.00 46.03 222 ASP A O 1
ATOM 1784 N N . SER A 1 223 ? -53.619 -19.017 29.976 1.00 43.12 223 SER A N 1
ATOM 1785 C CA . SER A 1 223 ? -53.525 -20.466 30.109 1.00 43.12 223 SER A CA 1
ATOM 1786 C C . SER A 1 223 ? -52.069 -20.834 30.343 1.00 43.12 223 SER A C 1
ATOM 1788 O O . SER A 1 223 ? -51.196 -20.611 29.508 1.00 43.12 223 SER A O 1
ATOM 1790 N N . GLN A 1 224 ? -51.838 -21.349 31.548 1.00 49.50 224 GLN A N 1
ATOM 1791 C CA . GLN A 1 224 ? -50.615 -21.995 31.999 1.00 49.50 224 GLN A CA 1
ATOM 1792 C C . GLN A 1 224 ? -50.106 -22.982 30.949 1.00 49.50 224 GLN A C 1
ATOM 1794 O O . GLN A 1 224 ? -50.909 -23.720 30.392 1.00 49.50 224 GLN A O 1
ATOM 1799 N N . MET A 1 225 ? -48.785 -23.053 30.774 1.00 37.44 225 MET A N 1
ATOM 1800 C CA . MET A 1 225 ? -48.029 -24.306 30.683 1.00 37.44 225 MET A CA 1
ATOM 1801 C C . MET A 1 225 ? -46.559 -24.010 30.999 1.00 37.44 225 MET A C 1
ATOM 1803 O O . MET A 1 225 ? -45.936 -23.111 30.440 1.00 37.44 225 MET A O 1
ATOM 1807 N N . ILE A 1 226 ? -46.061 -24.756 31.978 1.00 44.53 226 ILE A N 1
ATOM 1808 C CA . ILE A 1 226 ? -44.695 -24.778 32.495 1.00 44.53 226 ILE A CA 1
ATOM 1809 C C . ILE A 1 226 ? -43.823 -25.540 31.493 1.00 44.53 226 ILE A C 1
ATOM 1811 O O . ILE A 1 226 ? -44.207 -26.646 31.128 1.00 44.53 226 ILE A O 1
ATOM 1815 N N . PHE A 1 227 ? -42.658 -25.009 31.107 1.00 37.09 227 PHE A N 1
ATOM 1816 C CA . PHE A 1 227 ? -41.485 -25.819 30.748 1.00 37.09 227 PHE A CA 1
ATOM 1817 C C . PHE A 1 227 ? -40.184 -25.016 30.919 1.00 37.09 227 PHE A C 1
ATOM 1819 O O . PHE A 1 227 ? -40.102 -23.844 30.555 1.00 37.09 227 PHE A O 1
ATOM 1826 N N . ASP A 1 228 ? -39.211 -25.686 31.532 1.00 33.53 228 ASP A N 1
ATOM 1827 C CA . ASP A 1 228 ? -37.889 -25.232 31.973 1.00 33.53 228 ASP A CA 1
ATOM 1828 C C . ASP A 1 228 ? -36.888 -24.923 30.840 1.00 33.53 228 ASP A C 1
ATOM 1830 O O . ASP A 1 228 ? -36.943 -25.566 29.796 1.00 33.53 228 ASP A O 1
ATOM 1834 N N . SER A 1 229 ? -35.917 -24.043 31.165 1.00 38.03 229 SER A N 1
ATOM 1835 C CA . SER A 1 229 ? -34.496 -23.956 30.725 1.00 38.03 229 SER A CA 1
ATOM 1836 C C . SER A 1 229 ? -34.162 -23.956 29.215 1.00 38.03 229 SER A C 1
ATOM 1838 O O . SER A 1 229 ? -34.693 -24.721 28.430 1.00 38.03 229 SER A O 1
ATOM 1840 N N . SER A 1 230 ? -33.217 -23.181 28.671 1.00 36.16 230 SER A N 1
ATOM 1841 C CA . SER A 1 230 ? -31.971 -22.599 29.190 1.00 36.16 230 SER A CA 1
ATOM 1842 C C . SER A 1 230 ? -31.351 -21.707 28.091 1.00 36.16 230 SER A C 1
ATOM 1844 O O . SER A 1 230 ? -31.614 -21.904 26.907 1.00 36.16 230 SER A O 1
ATOM 1846 N N . ASP A 1 231 ? -30.472 -20.795 28.514 1.00 35.84 231 ASP A N 1
ATOM 1847 C CA . ASP A 1 231 ? -29.401 -20.123 27.756 1.00 35.84 231 ASP A CA 1
ATOM 1848 C C . ASP A 1 231 ? -29.725 -19.001 26.753 1.00 35.84 231 ASP A C 1
ATOM 1850 O O . ASP A 1 231 ? -29.621 -19.097 25.531 1.00 35.84 231 ASP A O 1
ATOM 1854 N N . SER A 1 232 ? -29.935 -17.829 27.348 1.00 40.09 232 SER A N 1
ATOM 1855 C CA . SER A 1 232 ? -29.659 -16.502 26.804 1.00 40.09 232 SER A CA 1
ATOM 1856 C C . SER A 1 232 ? -28.153 -16.203 26.717 1.00 40.09 232 SER A C 1
ATOM 1858 O O . SER A 1 232 ? -27.468 -16.164 27.741 1.00 40.09 232 SER A O 1
ATOM 1860 N N . ARG A 1 233 ? -27.651 -15.849 25.527 1.00 37.69 233 ARG A N 1
ATOM 1861 C CA . ARG A 1 233 ? -26.494 -14.943 25.381 1.00 37.69 233 ARG A CA 1
ATOM 1862 C C . ARG A 1 233 ? -26.569 -14.159 24.068 1.00 37.69 233 ARG A C 1
ATOM 1864 O O . ARG A 1 233 ? -26.012 -14.534 23.040 1.00 37.69 233 ARG A O 1
ATOM 1871 N N . SER A 1 234 ? -27.286 -13.041 24.134 1.00 35.41 234 SER A N 1
ATOM 1872 C CA . SER A 1 234 ? -27.243 -11.945 23.168 1.00 35.41 234 SER A CA 1
ATOM 1873 C C . SER A 1 234 ? -25.867 -11.277 23.203 1.00 35.41 234 SER A C 1
ATOM 1875 O O . SER A 1 234 ? -25.384 -10.882 24.261 1.00 35.41 234 SER A O 1
ATOM 1877 N N . SER A 1 235 ? -25.226 -11.158 22.043 1.00 36.22 235 SER A N 1
ATOM 1878 C CA . SER A 1 235 ? -23.961 -10.435 21.889 1.00 36.22 235 SER A CA 1
ATOM 1879 C C . SER A 1 235 ? -24.256 -9.011 21.420 1.00 36.22 235 SER A C 1
ATOM 1881 O O . SER A 1 235 ? -24.307 -8.750 20.220 1.00 36.22 235 SER A O 1
ATOM 1883 N N . GLU A 1 236 ? -24.470 -8.094 22.361 1.00 35.06 236 GLU A N 1
ATOM 1884 C CA . GLU A 1 236 ? -24.350 -6.659 22.096 1.00 35.06 236 GLU A CA 1
ATOM 1885 C C . GLU A 1 236 ? -22.861 -6.320 21.976 1.00 35.06 236 GLU A C 1
ATOM 1887 O O . GLU A 1 236 ? -22.092 -6.422 22.932 1.00 35.06 236 GLU A O 1
ATOM 1892 N N . ALA A 1 237 ? -22.428 -5.959 20.770 1.00 33.56 237 ALA A N 1
ATOM 1893 C CA . ALA A 1 237 ? -21.092 -5.434 20.548 1.00 33.56 237 ALA A CA 1
ATOM 1894 C C . ALA A 1 237 ? -21.054 -3.973 21.016 1.00 33.56 237 ALA A C 1
ATOM 1896 O O . ALA A 1 237 ? -21.474 -3.064 20.300 1.00 33.56 237 ALA A O 1
ATOM 1897 N N . VAL A 1 238 ? -20.537 -3.768 22.225 1.00 33.16 238 VAL A N 1
ATOM 1898 C CA . VAL A 1 238 ? -20.114 -2.466 22.740 1.00 33.16 238 VAL A CA 1
ATOM 1899 C C . VAL A 1 238 ? -19.014 -1.929 21.819 1.00 33.16 238 VAL A C 1
ATOM 1901 O O . VAL A 1 238 ? -17.892 -2.432 21.800 1.00 33.16 238 VAL A O 1
ATOM 1904 N N . LEU A 1 239 ? -19.348 -0.923 21.012 1.00 34.06 239 LEU A N 1
ATOM 1905 C CA . LEU A 1 239 ? -18.375 -0.093 20.308 1.00 34.06 239 LEU A CA 1
ATOM 1906 C C . LEU A 1 239 ? -17.734 0.835 21.344 1.00 34.06 239 LEU A C 1
ATOM 1908 O O . LEU A 1 239 ? -18.290 1.884 21.663 1.00 34.06 239 LEU A O 1
ATOM 1912 N N . THR A 1 240 ? -16.592 0.440 21.901 1.00 35.72 240 THR A N 1
ATOM 1913 C CA . THR A 1 240 ? -15.791 1.330 22.745 1.00 35.72 240 THR A CA 1
ATOM 1914 C C . THR A 1 240 ? -15.158 2.422 21.877 1.00 35.72 240 THR A C 1
ATOM 1916 O O . THR A 1 240 ? -14.489 2.156 20.877 1.00 35.72 240 THR A O 1
ATOM 1919 N N . ASN A 1 241 ? -15.424 3.675 22.248 1.00 40.25 241 ASN A N 1
ATOM 1920 C CA . ASN A 1 241 ? -14.962 4.902 21.591 1.00 40.25 241 ASN A CA 1
ATOM 1921 C C . ASN A 1 241 ? -13.557 5.338 22.064 1.00 40.25 241 ASN A C 1
ATOM 1923 O O . ASN A 1 241 ? -13.082 6.399 21.665 1.00 40.25 241 ASN A O 1
ATOM 1927 N N . ASP A 1 242 ? -12.875 4.541 22.888 1.00 37.44 242 ASP A N 1
ATOM 1928 C CA . ASP A 1 242 ? -11.823 5.072 23.766 1.00 37.44 242 ASP A CA 1
ATOM 1929 C C . ASP A 1 242 ? -10.406 5.070 23.177 1.00 37.44 242 ASP A C 1
ATOM 1931 O O . ASP A 1 242 ? -9.504 5.661 23.754 1.00 37.44 242 ASP A O 1
ATOM 1935 N N . MET A 1 243 ? -10.182 4.499 21.990 1.00 39.25 243 MET A N 1
ATOM 1936 C CA . MET A 1 243 ? -8.842 4.511 21.376 1.00 39.25 243 MET A CA 1
ATOM 1937 C C . MET A 1 243 ? -8.513 5.775 20.565 1.00 39.25 243 MET A C 1
ATOM 1939 O O . MET A 1 243 ? -7.374 5.933 20.143 1.00 39.25 243 MET A O 1
ATOM 1943 N N . PHE A 1 244 ? -9.479 6.662 20.303 1.00 44.69 244 PHE A N 1
ATOM 1944 C CA . PHE A 1 244 ? -9.270 7.794 19.384 1.00 44.69 244 PHE A CA 1
ATOM 1945 C C . PHE A 1 244 ? -8.827 9.099 20.066 1.00 44.69 244 PHE A C 1
ATOM 1947 O O . PHE A 1 244 ? -8.395 10.012 19.370 1.00 44.69 244 PHE A O 1
ATOM 1954 N N . ILE A 1 245 ? -8.938 9.209 21.395 1.00 40.97 245 ILE A N 1
ATOM 1955 C CA . ILE A 1 245 ? -8.665 10.467 22.118 1.00 40.97 245 ILE A CA 1
ATOM 1956 C C . ILE A 1 245 ? -7.261 10.494 22.745 1.00 40.97 245 ILE A C 1
ATOM 1958 O O . ILE A 1 245 ? -6.674 11.567 22.876 1.00 40.97 245 ILE A O 1
ATOM 1962 N N . GLU A 1 246 ? -6.669 9.346 23.078 1.00 39.25 246 GLU A N 1
ATOM 1963 C CA . GLU A 1 246 ? -5.367 9.329 23.765 1.00 39.25 246 GLU A CA 1
ATOM 1964 C C . GLU A 1 246 ? -4.175 9.648 22.844 1.00 39.25 246 GLU A C 1
ATOM 1966 O O . GLU A 1 246 ? -3.205 10.252 23.297 1.00 39.25 246 GLU A O 1
ATOM 1971 N N . GLU A 1 247 ? -4.247 9.335 21.544 1.00 45.00 247 GLU A N 1
ATOM 1972 C CA . GLU A 1 247 ? -3.102 9.516 20.634 1.00 45.00 247 GLU A CA 1
ATOM 1973 C C . GLU A 1 247 ? -2.888 10.990 20.217 1.00 45.00 247 GLU A C 1
ATOM 1975 O O . GLU A 1 247 ? -1.751 11.398 20.005 1.00 45.00 247 GLU A O 1
ATOM 1980 N N . GLN A 1 248 ? -3.936 11.830 20.194 1.00 44.03 248 GLN A N 1
ATOM 1981 C CA . GLN A 1 248 ? -3.804 13.259 19.841 1.00 44.03 248 GLN A CA 1
ATOM 1982 C C . GLN A 1 248 ? -3.463 14.175 21.026 1.00 44.03 248 GLN A C 1
ATOM 1984 O O . GLN A 1 248 ? -2.800 15.194 20.838 1.00 44.03 248 GLN A O 1
ATOM 1989 N N . ASN A 1 249 ? -3.840 13.820 22.259 1.00 37.84 249 ASN A N 1
ATOM 1990 C CA . ASN A 1 249 ? -3.524 14.656 23.426 1.00 37.84 249 ASN A CA 1
ATOM 1991 C C . ASN A 1 249 ? -2.042 14.588 23.838 1.00 37.84 249 ASN A C 1
ATOM 1993 O O . ASN A 1 249 ? -1.559 15.480 24.527 1.00 37.84 249 ASN A O 1
ATOM 1997 N N . SER A 1 250 ? -1.302 13.573 23.383 1.00 38.78 250 SER A N 1
ATOM 1998 C CA . SER A 1 250 ? 0.147 13.443 23.594 1.00 38.78 250 SER A CA 1
ATOM 1999 C C . SER A 1 250 ? 0.972 14.455 22.779 1.00 38.78 250 SER A C 1
ATOM 2001 O O . SER A 1 250 ? 2.052 14.859 23.216 1.00 38.78 250 SER A O 1
ATOM 2003 N N . GLU A 1 251 ? 0.479 14.889 21.614 1.00 42.19 251 GLU A N 1
ATOM 2004 C CA . GLU A 1 251 ? 1.185 15.822 20.717 1.00 42.19 251 GLU A CA 1
ATOM 2005 C C . GLU A 1 251 ? 0.853 17.302 20.980 1.00 42.19 251 GLU A C 1
ATOM 2007 O O . GLU A 1 251 ? 1.552 18.178 20.487 1.00 42.19 251 GLU A O 1
ATOM 2012 N N . LEU A 1 252 ? -0.153 17.598 21.812 1.00 37.19 252 LEU A N 1
ATOM 2013 C CA . LEU A 1 252 ? -0.537 18.966 22.200 1.00 37.19 252 LEU A CA 1
ATOM 2014 C C . LEU A 1 252 ? 0.070 19.442 23.535 1.00 37.19 252 LEU A C 1
ATOM 2016 O O . LEU A 1 252 ? -0.185 20.569 23.955 1.00 37.19 252 LEU A O 1
ATOM 2020 N N . THR A 1 253 ? 0.883 18.614 24.201 1.00 39.47 253 THR A N 1
ATOM 2021 C CA . THR A 1 253 ? 1.547 18.948 25.481 1.00 39.47 253 THR A CA 1
ATOM 2022 C C . THR A 1 253 ? 3.078 18.837 25.453 1.00 39.47 253 THR A C 1
ATOM 2024 O O . THR A 1 253 ? 3.700 18.635 26.497 1.00 39.47 253 THR A O 1
ATOM 2027 N N . LYS A 1 254 ? 3.711 18.977 24.286 1.00 36.03 254 LYS A N 1
ATOM 2028 C CA . LYS A 1 254 ? 5.168 19.148 24.150 1.00 36.03 254 LYS A CA 1
ATOM 2029 C C . LYS A 1 254 ? 5.477 20.314 23.229 1.00 36.03 254 LYS A C 1
ATOM 2031 O O . LYS A 1 254 ? 6.523 20.951 23.475 1.00 36.03 254 LYS A O 1
#

Foldseek 3Di:
DDDDDDPPPPPPDDPQVVFWAFFDPQLLCQLQDVQRAALVRDRWDWFAFPVQGIKTHFPVVVVCVVPVVDDDFWGLLDIARVVVSVVVNVVPVVDHRDIDGLPDPVLQVDQSNVQNVLLSRLADDPHHHDGLAFDAFPVRHGWDWDRDPSFIKTHDPQQPDPPDPPHGPDIDTSSPDTGGDHPDDPGDTDDPVVSVVVVVVVVVVVVVVPDDDDPPPDPDDDDDDDDDDDDDDDDDPPPDPPPPPVVVVVVVPD